Protein AF-A0A9P1C6S3-F1 (afdb_monomer_lite)

pLDDT: mean 80.84, std 16.48, range [30.53, 96.94]

Structure (mmCIF, N/CA/C/O backbone):
data_AF-A0A9P1C6S3-F1
#
_entry.id   AF-A0A9P1C6S3-F1
#
loop_
_atom_site.group_PDB
_atom_site.id
_atom_site.type_symbol
_atom_site.label_atom_id
_atom_site.label_alt_id
_atom_site.label_comp_id
_atom_site.label_asym_id
_atom_site.label_entity_id
_atom_site.label_seq_id
_atom_site.pdbx_PDB_ins_code
_atom_site.Cartn_x
_atom_site.Cartn_y
_atom_site.Cartn_z
_atom_site.occupancy
_atom_site.B_iso_or_equiv
_atom_site.auth_seq_id
_atom_site.auth_comp_id
_atom_site.auth_asym_id
_atom_site.auth_atom_id
_atom_site.pdbx_PDB_model_num
ATOM 1 N N . MET A 1 1 ? 55.312 -27.333 -91.343 1.00 42.34 1 MET A N 1
ATOM 2 C CA . MET A 1 1 ? 54.582 -26.064 -91.553 1.00 42.34 1 MET A CA 1
ATOM 3 C C . MET A 1 1 ? 53.437 -26.016 -90.555 1.00 42.34 1 MET A C 1
ATOM 5 O O . MET A 1 1 ? 52.399 -26.609 -90.806 1.00 42.34 1 MET A O 1
ATOM 9 N N . ALA A 1 2 ? 53.678 -25.416 -89.388 1.00 42.50 2 ALA A N 1
ATOM 10 C CA . ALA A 1 2 ? 52.671 -25.205 -88.353 1.00 42.50 2 ALA A CA 1
ATOM 11 C C . ALA A 1 2 ? 52.041 -23.821 -88.562 1.00 42.50 2 ALA A C 1
ATOM 13 O O . ALA A 1 2 ? 52.755 -22.848 -88.804 1.00 42.50 2 ALA A O 1
ATOM 14 N N . ARG A 1 3 ? 50.709 -23.769 -88.553 1.00 46.19 3 ARG A N 1
ATOM 15 C CA . ARG A 1 3 ? 49.904 -22.558 -88.715 1.00 46.19 3 ARG A CA 1
ATOM 16 C C . ARG A 1 3 ? 49.838 -21.876 -87.342 1.00 46.19 3 ARG A C 1
ATOM 18 O O . ARG A 1 3 ? 49.324 -22.468 -86.402 1.00 46.19 3 ARG A O 1
ATOM 25 N N . ASN A 1 4 ? 50.445 -20.696 -87.222 1.00 48.59 4 ASN A N 1
ATOM 26 C CA . ASN A 1 4 ? 50.347 -19.852 -86.032 1.00 48.59 4 ASN A CA 1
ATOM 27 C C . ASN A 1 4 ? 49.022 -19.090 -86.096 1.00 48.59 4 ASN A C 1
ATOM 29 O O . ASN A 1 4 ? 48.876 -18.186 -86.919 1.00 48.59 4 ASN A O 1
ATOM 33 N N . ASP A 1 5 ? 48.080 -19.459 -85.235 1.00 58.91 5 ASP A N 1
ATOM 34 C CA . ASP A 1 5 ? 46.812 -18.755 -85.070 1.00 58.91 5 ASP A CA 1
ATOM 35 C C . ASP A 1 5 ? 47.004 -17.628 -84.027 1.00 58.91 5 ASP A C 1
ATOM 37 O O . ASP A 1 5 ? 47.321 -17.918 -82.872 1.00 58.91 5 ASP A O 1
ATOM 41 N N . PRO A 1 6 ? 46.835 -16.341 -84.385 1.00 57.88 6 PRO A N 1
ATOM 42 C CA . PRO A 1 6 ? 47.187 -15.204 -83.524 1.00 57.88 6 PRO A CA 1
ATOM 43 C C . PRO A 1 6 ? 46.102 -14.813 -82.499 1.00 57.88 6 PRO A C 1
ATOM 45 O O . PRO A 1 6 ? 46.141 -13.712 -81.961 1.00 57.88 6 PRO A O 1
ATOM 48 N N . PHE A 1 7 ? 45.123 -15.680 -82.222 1.00 53.78 7 PHE A N 1
ATOM 49 C CA . PHE A 1 7 ? 43.957 -15.351 -81.382 1.00 53.78 7 PHE A CA 1
ATOM 50 C C . PHE A 1 7 ? 43.855 -16.156 -80.074 1.00 53.78 7 PHE A C 1
ATOM 52 O O . PHE A 1 7 ? 42.833 -16.093 -79.397 1.00 53.78 7 PHE A O 1
ATOM 59 N N . LEU A 1 8 ? 44.898 -16.904 -79.695 1.00 51.97 8 LEU A N 1
ATOM 60 C CA . LEU A 1 8 ? 44.911 -17.741 -78.482 1.00 51.97 8 LEU A CA 1
ATOM 61 C C . LEU A 1 8 ? 45.927 -17.298 -77.418 1.00 51.97 8 LEU A C 1
ATOM 63 O O . LEU A 1 8 ? 46.338 -18.094 -76.578 1.00 51.97 8 LEU A O 1
ATOM 67 N N . THR A 1 9 ? 46.302 -16.023 -77.401 1.00 56.22 9 THR A N 1
ATOM 68 C CA . THR A 1 9 ? 47.132 -15.446 -76.335 1.00 56.22 9 THR A CA 1
ATOM 69 C C . THR A 1 9 ? 46.436 -14.223 -75.764 1.00 56.22 9 THR A C 1
ATOM 71 O O . THR A 1 9 ? 46.719 -13.116 -76.195 1.00 56.22 9 THR A O 1
ATOM 74 N N . ASP A 1 10 ? 45.453 -14.454 -74.889 1.00 52.59 10 ASP A N 1
ATOM 75 C CA . ASP A 1 10 ? 45.033 -13.507 -73.834 1.00 52.59 10 ASP A CA 1
ATOM 76 C C . ASP A 1 10 ? 43.994 -14.134 -72.880 1.00 52.59 10 ASP A C 1
ATOM 78 O O . ASP A 1 10 ? 43.075 -13.491 -72.376 1.00 52.59 10 ASP A O 1
ATOM 82 N N . VAL A 1 11 ? 44.145 -15.429 -72.580 1.00 51.84 11 VAL A N 1
ATOM 83 C CA . VAL A 1 11 ? 43.534 -16.021 -71.376 1.00 51.84 11 VAL A CA 1
ATOM 84 C C . VAL A 1 11 ? 44.652 -16.320 -70.383 1.00 51.84 11 VAL A C 1
ATOM 86 O O . VAL A 1 11 ? 44.786 -17.419 -69.850 1.00 51.84 11 VAL A O 1
ATOM 89 N N . GLU A 1 12 ? 45.501 -15.319 -70.147 1.00 54.66 12 GLU A N 1
ATOM 90 C CA . GLU A 1 12 ? 46.323 -15.283 -68.946 1.00 54.66 12 GLU A CA 1
ATOM 91 C C . GLU A 1 12 ? 45.387 -15.117 -67.748 1.00 54.66 12 GLU A C 1
ATOM 93 O O . GLU A 1 12 ? 44.861 -14.048 -67.445 1.00 54.66 12 GLU A O 1
ATOM 98 N N . ALA A 1 13 ? 45.105 -16.261 -67.130 1.00 52.94 13 ALA A N 1
ATOM 99 C CA . ALA A 1 13 ? 45.036 -16.457 -65.692 1.00 52.94 13 ALA A CA 1
ATOM 100 C C . ALA A 1 13 ? 44.888 -15.167 -64.863 1.00 52.94 13 ALA A C 1
ATOM 102 O O . ALA A 1 13 ? 45.834 -14.689 -64.238 1.00 52.94 13 ALA A O 1
ATOM 103 N N . ARG A 1 14 ? 43.655 -14.663 -64.743 1.00 47.44 14 ARG A N 1
ATOM 104 C CA . ARG A 1 14 ? 43.282 -13.763 -63.646 1.00 47.44 14 ARG A CA 1
ATOM 105 C C . ARG A 1 14 ? 43.157 -14.591 -62.362 1.00 47.44 14 ARG A C 1
ATOM 107 O O . ARG A 1 14 ? 42.062 -14.845 -61.865 1.00 47.44 14 ARG A O 1
ATOM 114 N N . ALA A 1 15 ? 44.292 -15.063 -61.857 1.00 49.81 15 ALA A N 1
ATOM 115 C CA . ALA A 1 15 ? 44.419 -15.742 -60.576 1.00 49.81 15 ALA A CA 1
ATOM 116 C C . ALA A 1 15 ? 44.319 -14.717 -59.435 1.00 49.81 15 ALA A C 1
ATOM 118 O O . ALA A 1 15 ? 45.294 -14.469 -58.749 1.00 49.81 15 ALA A O 1
ATOM 119 N N . ASP A 1 16 ? 43.154 -14.078 -59.279 1.00 51.69 16 ASP A N 1
ATOM 120 C CA . ASP A 1 16 ? 42.856 -13.215 -58.124 1.00 51.69 16 ASP A CA 1
ATOM 121 C C . ASP A 1 16 ? 41.344 -12.995 -57.904 1.00 51.69 16 ASP A C 1
ATOM 123 O O . ASP A 1 16 ? 40.908 -12.015 -57.296 1.00 51.69 16 ASP A O 1
ATOM 127 N N . TYR A 1 17 ? 40.490 -13.929 -58.343 1.00 51.50 17 TYR A N 1
ATOM 128 C CA . TYR A 1 17 ? 39.126 -13.989 -57.812 1.00 51.50 17 TYR A CA 1
ATOM 129 C C . TYR A 1 17 ? 39.168 -14.662 -56.436 1.00 51.50 17 TYR A C 1
ATOM 131 O O . TYR A 1 17 ? 38.962 -15.868 -56.300 1.00 51.50 17 TYR A O 1
ATOM 139 N N . LYS A 1 18 ? 39.453 -13.876 -55.390 1.00 52.59 18 LYS A N 1
ATOM 140 C CA . LYS A 1 18 ? 39.133 -14.267 -54.011 1.00 52.59 18 LYS A CA 1
ATOM 141 C C . LYS A 1 18 ? 37.627 -14.516 -53.955 1.00 52.59 18 LYS A C 1
ATOM 143 O O . LYS A 1 18 ? 36.843 -13.574 -53.857 1.00 52.59 18 LYS A O 1
ATOM 148 N N . SER A 1 19 ? 37.214 -15.782 -54.000 1.00 48.00 19 SER A N 1
ATOM 149 C CA . SER A 1 19 ? 35.849 -16.181 -53.675 1.00 48.00 19 SER A CA 1
ATOM 150 C C . SER A 1 19 ? 35.634 -15.950 -52.176 1.00 48.00 19 SER A C 1
ATOM 152 O O . SER A 1 19 ? 35.726 -16.865 -51.357 1.00 48.00 19 SER A O 1
ATOM 154 N N . THR A 1 20 ? 35.382 -14.709 -51.767 1.00 55.84 20 THR A N 1
ATOM 155 C CA . THR A 1 20 ? 34.713 -14.462 -50.490 1.00 55.84 20 THR A CA 1
ATOM 156 C C . THR A 1 20 ? 33.344 -15.109 -50.605 1.00 55.84 20 THR A C 1
ATOM 158 O O . THR A 1 20 ? 32.457 -14.578 -51.266 1.00 55.84 20 THR A O 1
ATOM 161 N N . SER A 1 21 ? 33.205 -16.307 -50.034 1.00 56.31 21 SER A N 1
ATOM 162 C CA . SER A 1 21 ? 31.967 -17.077 -50.053 1.00 56.31 21 SER A CA 1
ATOM 163 C C . SER A 1 21 ? 30.813 -16.182 -49.566 1.00 56.31 21 SER A C 1
ATOM 165 O O . SER A 1 21 ? 30.853 -15.758 -48.406 1.00 56.31 21 SER A O 1
ATOM 167 N N . PRO A 1 22 ? 29.783 -15.896 -50.384 1.00 55.38 22 PRO A N 1
ATOM 168 C CA . PRO A 1 22 ? 28.667 -15.023 -49.997 1.00 55.38 22 PRO A CA 1
ATOM 169 C C . PRO A 1 22 ? 27.910 -15.543 -48.762 1.00 55.38 22 PRO A C 1
ATOM 171 O O . PRO A 1 22 ? 27.264 -14.774 -48.053 1.00 55.38 22 PRO A O 1
ATOM 174 N N . PHE A 1 23 ? 28.062 -16.832 -48.454 1.00 55.00 23 PHE A N 1
ATOM 175 C CA . PHE A 1 23 ? 27.460 -17.506 -47.309 1.00 55.00 23 PHE A CA 1
ATOM 176 C C . PHE A 1 23 ? 27.941 -16.983 -45.939 1.00 55.00 23 PHE A C 1
ATOM 178 O O . PHE A 1 23 ? 27.149 -16.900 -45.005 1.00 55.00 23 PHE A O 1
ATOM 185 N N . SER A 1 24 ? 29.205 -16.556 -45.800 1.00 58.94 24 SER A N 1
ATOM 186 C CA . SER A 1 24 ? 29.735 -16.065 -44.510 1.00 58.94 24 SER A CA 1
ATOM 187 C C . SER A 1 24 ? 29.265 -14.648 -44.152 1.00 58.94 24 SER A C 1
ATOM 189 O O . SER A 1 24 ? 29.283 -14.253 -42.984 1.00 58.94 24 SER A O 1
ATOM 191 N N . GLY A 1 25 ? 28.832 -13.872 -45.151 1.00 59.00 25 GLY A N 1
ATOM 192 C CA . GLY A 1 25 ? 28.241 -12.547 -44.960 1.00 59.00 25 GLY A CA 1
ATOM 193 C C . GLY A 1 25 ? 26.775 -12.602 -44.522 1.00 59.00 25 GLY A C 1
ATOM 194 O O . GLY A 1 25 ? 26.337 -11.724 -43.776 1.00 59.00 25 GLY A O 1
ATOM 195 N N . TRP A 1 26 ? 26.042 -13.636 -44.947 1.00 61.44 26 TRP A N 1
ATOM 196 C CA . TRP A 1 26 ? 24.642 -13.865 -44.573 1.00 61.44 26 TRP A CA 1
ATOM 197 C C . TRP A 1 26 ? 24.501 -14.203 -43.087 1.00 61.44 26 TRP A C 1
ATOM 199 O O . TRP A 1 26 ? 23.844 -13.465 -42.356 1.00 61.44 26 TRP A O 1
ATOM 209 N N . THR A 1 27 ? 25.233 -15.210 -42.606 1.00 65.88 27 THR A N 1
ATOM 210 C CA . THR A 1 27 ? 25.208 -15.609 -41.187 1.00 65.88 27 THR A CA 1
ATOM 211 C C . THR A 1 27 ? 25.649 -14.474 -40.257 1.00 65.88 27 THR A C 1
ATOM 213 O O . THR A 1 27 ? 25.031 -14.221 -39.224 1.00 65.88 27 THR A O 1
ATOM 216 N N . ARG A 1 28 ? 26.671 -13.693 -40.644 1.00 65.81 28 ARG A N 1
ATOM 217 C CA . ARG A 1 28 ? 27.136 -12.532 -39.862 1.00 65.81 28 ARG A CA 1
ATOM 218 C C . ARG A 1 28 ? 26.062 -11.445 -39.709 1.00 65.81 28 ARG A C 1
ATOM 220 O O . ARG A 1 28 ? 25.983 -10.836 -38.645 1.00 65.81 28 ARG A O 1
ATOM 227 N N . ARG A 1 29 ? 25.251 -11.183 -40.741 1.00 68.69 29 ARG A N 1
ATOM 228 C CA . ARG A 1 29 ? 24.154 -10.197 -40.671 1.00 68.69 29 ARG A CA 1
ATOM 229 C C . ARG A 1 29 ? 22.995 -10.696 -39.809 1.00 68.69 29 ARG A C 1
ATOM 231 O O . ARG A 1 29 ? 22.485 -9.926 -39.003 1.00 68.69 29 ARG A O 1
ATOM 238 N N . GLU A 1 30 ? 22.638 -11.972 -39.910 1.00 75.12 30 GLU A N 1
ATOM 239 C CA . GLU A 1 30 ? 21.572 -12.582 -39.102 1.00 75.12 30 GLU A CA 1
ATOM 240 C C . GLU A 1 30 ? 21.881 -12.534 -37.598 1.00 75.12 30 GLU A C 1
ATOM 242 O O . GLU A 1 30 ? 21.024 -12.158 -36.794 1.00 75.12 30 GLU A O 1
ATOM 247 N N . HIS A 1 31 ? 23.128 -12.815 -37.204 1.00 76.31 31 HIS A N 1
ATOM 248 C CA . HIS A 1 31 ? 23.550 -12.707 -35.804 1.00 76.31 31 HIS A CA 1
ATOM 249 C C . HIS A 1 31 ? 23.507 -11.265 -35.271 1.00 76.31 31 HIS A C 1
ATOM 251 O O . HIS A 1 31 ? 23.169 -11.055 -34.104 1.00 76.31 31 HIS A O 1
ATOM 257 N N . LEU A 1 32 ? 23.820 -10.266 -36.106 1.00 77.88 32 LEU A N 1
ATOM 258 C CA . LEU A 1 32 ? 23.750 -8.852 -35.719 1.00 77.88 32 LEU A CA 1
ATOM 259 C C . LEU A 1 32 ? 22.303 -8.404 -35.487 1.00 77.88 32 LEU A C 1
ATOM 261 O O . LEU A 1 32 ? 22.018 -7.816 -34.447 1.00 77.88 32 LEU A O 1
ATOM 265 N N . VAL A 1 33 ? 21.389 -8.759 -36.395 1.00 83.31 33 VAL A N 1
ATOM 266 C CA . VAL A 1 33 ? 19.957 -8.437 -36.272 1.00 83.31 33 VAL A CA 1
ATOM 267 C C . VAL A 1 33 ? 19.335 -9.144 -35.067 1.00 83.31 33 VAL A C 1
ATOM 269 O O . VAL A 1 33 ? 18.619 -8.521 -34.288 1.00 83.31 33 VAL A O 1
ATOM 272 N N . THR A 1 34 ? 19.658 -10.422 -34.847 1.00 87.19 34 THR A N 1
ATOM 273 C CA . THR A 1 34 ? 19.153 -11.180 -33.688 1.00 87.19 34 THR A CA 1
ATOM 274 C C . THR A 1 34 ? 19.593 -10.543 -32.369 1.00 87.19 34 THR A C 1
ATOM 276 O O . THR A 1 34 ? 18.794 -10.406 -31.443 1.00 87.19 34 THR A O 1
ATOM 279 N N . ARG A 1 35 ? 20.853 -10.095 -32.287 1.00 87.62 35 ARG A N 1
ATOM 280 C CA . ARG A 1 35 ? 21.380 -9.394 -31.110 1.00 87.62 35 ARG A CA 1
ATOM 281 C C . ARG A 1 35 ? 20.670 -8.061 -30.875 1.00 87.62 35 ARG A C 1
ATOM 283 O O . ARG A 1 35 ? 20.361 -7.738 -29.733 1.00 87.62 35 ARG A O 1
ATOM 290 N N . GLU A 1 36 ? 20.415 -7.293 -31.929 1.00 89.50 36 GLU A N 1
ATOM 291 C CA . GLU A 1 36 ? 19.686 -6.026 -31.839 1.00 89.50 36 GLU A CA 1
ATOM 292 C C . GLU A 1 36 ? 18.253 -6.239 -31.332 1.00 89.50 36 GLU A C 1
ATOM 294 O O . GLU A 1 36 ? 17.841 -5.615 -30.356 1.00 89.50 36 GLU A O 1
ATOM 299 N N . VAL A 1 37 ? 17.517 -7.187 -31.911 1.00 90.31 37 VAL A N 1
ATOM 300 C CA . VAL A 1 37 ? 16.155 -7.513 -31.462 1.00 90.31 37 VAL A CA 1
ATOM 301 C C . VAL A 1 37 ? 16.145 -7.972 -30.003 1.00 90.31 37 VAL A C 1
ATOM 303 O O . VAL A 1 37 ? 15.319 -7.506 -29.221 1.00 90.31 37 VAL A O 1
ATOM 306 N N . ALA A 1 38 ? 17.094 -8.823 -29.600 1.00 93.25 38 ALA A N 1
ATOM 307 C CA . ALA A 1 38 ? 17.206 -9.258 -28.212 1.00 93.25 38 ALA A CA 1
ATOM 308 C C . ALA A 1 38 ? 17.430 -8.072 -27.255 1.00 93.25 38 ALA A C 1
ATOM 310 O O . ALA A 1 38 ? 16.753 -7.971 -26.233 1.00 93.25 38 ALA A O 1
ATOM 311 N N . LEU A 1 39 ? 18.325 -7.139 -27.596 1.00 93.31 39 LEU A N 1
ATOM 312 C CA . LEU A 1 39 ? 18.571 -5.947 -26.777 1.00 93.31 39 LEU A CA 1
ATOM 313 C C . LEU A 1 39 ? 17.339 -5.037 -26.687 1.00 93.31 39 LEU A C 1
ATOM 315 O O . LEU A 1 39 ? 17.038 -4.543 -25.603 1.00 93.31 39 LEU A O 1
ATOM 319 N N . LEU A 1 40 ? 16.605 -4.855 -27.788 1.00 92.62 40 LEU A N 1
ATOM 320 C CA . LEU A 1 40 ? 15.376 -4.051 -27.827 1.00 92.62 40 LEU A CA 1
ATOM 321 C C . LEU A 1 40 ? 14.255 -4.600 -26.944 1.00 92.62 40 LEU A C 1
ATOM 323 O O . LEU A 1 40 ? 13.405 -3.833 -26.508 1.00 92.62 40 LEU A O 1
ATOM 327 N N . VAL A 1 41 ? 14.238 -5.907 -26.686 1.00 94.69 41 VAL A N 1
ATOM 328 C CA . VAL A 1 41 ? 13.198 -6.544 -25.870 1.00 94.69 41 VAL A CA 1
ATOM 329 C C . VAL A 1 41 ? 13.648 -6.675 -24.421 1.00 94.69 41 VAL A C 1
ATOM 331 O O . VAL A 1 41 ? 12.962 -6.217 -23.507 1.00 94.69 41 VAL A O 1
ATOM 334 N N . PHE A 1 42 ? 14.811 -7.283 -24.191 1.00 96.19 42 PHE A N 1
ATOM 335 C CA . PHE A 1 42 ? 15.226 -7.647 -22.841 1.00 96.19 42 PHE A CA 1
ATOM 336 C C . PHE A 1 42 ? 15.699 -6.449 -22.025 1.00 96.19 42 PHE A C 1
ATOM 338 O O . PHE A 1 42 ? 15.424 -6.408 -20.830 1.00 96.19 42 PHE A O 1
ATOM 345 N N . VAL A 1 43 ? 16.363 -5.456 -22.630 1.00 94.88 43 VAL A N 1
ATOM 346 C CA . VAL A 1 43 ? 16.862 -4.300 -21.865 1.00 94.88 43 VAL A CA 1
ATOM 347 C C . VAL A 1 43 ? 15.704 -3.479 -21.281 1.00 94.88 43 VAL A C 1
ATOM 349 O O . VAL A 1 43 ? 15.673 -3.317 -20.059 1.00 94.88 43 VAL A O 1
ATOM 352 N N . PRO A 1 44 ? 14.705 -3.021 -22.066 1.00 95.50 44 PRO A N 1
ATOM 353 C CA . PRO A 1 44 ? 13.568 -2.293 -21.505 1.00 95.50 44 PRO A CA 1
ATOM 354 C C . PRO A 1 44 ? 12.742 -3.134 -20.531 1.00 95.50 44 PRO A C 1
ATOM 356 O O . PRO A 1 44 ? 12.249 -2.591 -19.543 1.00 95.50 44 PRO A O 1
ATOM 359 N N . TRP A 1 45 ? 12.592 -4.441 -20.778 1.00 96.62 45 TRP A N 1
ATOM 360 C CA . TRP A 1 45 ? 11.852 -5.332 -19.883 1.00 96.62 45 TRP A CA 1
ATOM 361 C C . TRP A 1 45 ? 12.541 -5.480 -18.522 1.00 96.62 45 TRP A C 1
ATOM 363 O O . TRP A 1 45 ? 11.896 -5.294 -17.493 1.00 96.62 45 TRP A O 1
ATOM 373 N N . ILE A 1 46 ? 13.857 -5.727 -18.498 1.00 96.31 46 ILE A N 1
ATOM 374 C CA . ILE A 1 46 ? 14.631 -5.806 -17.251 1.00 96.31 46 ILE A CA 1
ATOM 375 C C . ILE A 1 46 ? 14.553 -4.474 -16.500 1.00 96.31 46 ILE A C 1
ATOM 377 O O . ILE A 1 46 ? 14.270 -4.467 -15.305 1.00 96.31 46 ILE A O 1
ATOM 381 N N . CYS A 1 47 ? 14.745 -3.340 -17.185 1.00 94.75 47 CYS A N 1
ATOM 382 C CA . CYS A 1 47 ? 14.627 -2.019 -16.563 1.00 94.75 47 CYS A CA 1
ATOM 383 C C . CYS A 1 47 ? 13.238 -1.788 -15.952 1.00 94.75 47 CYS A C 1
ATOM 385 O O . CYS A 1 47 ? 13.143 -1.304 -14.824 1.00 94.75 47 CYS A O 1
ATOM 387 N N . TYR A 1 48 ? 12.175 -2.159 -16.671 1.00 96.56 48 TYR A N 1
ATOM 388 C CA . TYR A 1 48 ? 10.801 -2.060 -16.183 1.00 96.56 48 TYR A CA 1
ATOM 389 C C . TYR A 1 48 ? 10.587 -2.909 -14.928 1.00 96.56 48 TYR A C 1
ATOM 391 O O . TYR A 1 48 ? 10.135 -2.381 -13.917 1.00 96.56 48 TYR A O 1
ATOM 399 N N . VAL A 1 49 ? 10.949 -4.197 -14.966 1.00 96.94 49 VAL A N 1
ATOM 400 C CA . VAL A 1 49 ? 10.755 -5.123 -13.840 1.00 96.94 49 VAL A CA 1
ATOM 401 C C . VAL A 1 49 ? 11.556 -4.680 -12.620 1.00 96.94 49 VAL A C 1
ATOM 403 O O . VAL A 1 49 ? 11.023 -4.673 -11.514 1.00 96.94 49 VAL A O 1
ATOM 406 N N . LEU A 1 50 ? 12.810 -4.260 -12.801 1.00 94.75 50 LEU A N 1
ATOM 407 C CA . LEU A 1 50 ? 13.637 -3.781 -11.693 1.00 94.75 50 LEU A CA 1
ATOM 408 C C . LEU A 1 50 ? 13.028 -2.542 -11.031 1.00 94.75 50 LEU A C 1
ATOM 410 O O . LEU A 1 50 ? 12.890 -2.514 -9.810 1.00 94.75 50 LEU A O 1
ATOM 414 N N . LEU A 1 51 ? 12.623 -1.539 -11.815 1.00 94.88 51 LEU A N 1
ATOM 415 C CA . LEU A 1 51 ? 12.000 -0.333 -11.266 1.00 94.88 51 LEU A CA 1
ATOM 416 C C . LEU A 1 51 ? 10.633 -0.622 -10.643 1.00 94.88 51 LEU A C 1
ATOM 418 O O . LEU A 1 51 ? 10.321 -0.066 -9.594 1.00 94.88 51 LEU A O 1
ATOM 422 N N . LEU A 1 52 ? 9.850 -1.523 -11.236 1.00 95.94 52 LEU A N 1
ATOM 423 C CA . LEU A 1 52 ? 8.591 -1.979 -10.660 1.00 95.94 52 LEU A CA 1
ATOM 424 C C . LEU A 1 52 ? 8.823 -2.593 -9.281 1.00 95.94 52 LEU A C 1
ATOM 426 O O . LEU A 1 52 ? 8.172 -2.179 -8.332 1.00 95.94 52 LEU A O 1
ATOM 430 N N . LEU A 1 53 ? 9.765 -3.530 -9.138 1.00 94.88 53 LEU A N 1
ATOM 431 C CA . LEU A 1 53 ? 10.033 -4.198 -7.860 1.00 94.88 53 LEU A CA 1
ATOM 432 C C . LEU A 1 53 ? 10.569 -3.233 -6.796 1.00 94.88 53 LEU A C 1
ATOM 434 O O . LEU A 1 53 ? 10.163 -3.319 -5.637 1.00 94.88 53 LEU A O 1
ATOM 438 N N . VAL A 1 54 ? 11.436 -2.293 -7.188 1.00 94.00 54 VAL A N 1
ATOM 439 C CA . VAL A 1 54 ? 11.981 -1.262 -6.288 1.00 94.00 54 VAL A CA 1
ATOM 440 C C . VAL A 1 54 ? 10.886 -0.346 -5.740 1.00 94.00 54 VAL A C 1
ATOM 442 O O . VAL A 1 54 ? 11.000 0.096 -4.603 1.00 94.00 54 VAL A O 1
ATOM 445 N N . PHE A 1 55 ? 9.834 -0.065 -6.511 1.00 94.12 55 PHE A N 1
ATOM 446 C CA . PHE A 1 55 ? 8.724 0.780 -6.058 1.00 94.12 55 PHE A CA 1
ATOM 447 C C . PHE A 1 55 ? 7.562 -0.005 -5.450 1.00 94.12 55 PHE A C 1
ATOM 449 O O . PHE A 1 55 ? 6.825 0.561 -4.653 1.00 94.12 55 PHE A O 1
ATOM 456 N N . ALA A 1 56 ? 7.391 -1.275 -5.822 1.00 94.50 56 ALA A N 1
ATOM 457 C CA . ALA A 1 56 ? 6.298 -2.116 -5.349 1.00 94.50 56 ALA A CA 1
ATOM 458 C C . ALA A 1 56 ? 6.562 -2.703 -3.965 1.00 94.50 56 ALA A C 1
ATOM 460 O O . ALA A 1 56 ? 5.644 -2.756 -3.158 1.00 94.50 56 ALA A O 1
ATOM 461 N N . LEU A 1 57 ? 7.780 -3.190 -3.698 1.00 92.06 57 LEU A N 1
ATOM 462 C CA . LEU A 1 57 ? 8.046 -4.019 -2.520 1.00 92.06 57 LEU A CA 1
ATOM 463 C C . LEU A 1 57 ? 8.437 -3.225 -1.270 1.00 92.06 57 LEU A C 1
ATOM 465 O O . LEU A 1 57 ? 7.764 -3.395 -0.256 1.00 92.06 57 LEU A O 1
ATOM 469 N N . PRO A 1 58 ? 9.511 -2.414 -1.265 1.00 90.88 58 PRO A N 1
ATOM 470 C CA . PRO A 1 58 ? 9.903 -1.675 -0.073 1.00 90.88 58 PRO A CA 1
ATOM 471 C C . PRO A 1 58 ? 9.014 -0.439 0.139 1.00 90.88 58 PRO A C 1
ATOM 473 O O . PRO A 1 58 ? 8.446 0.083 -0.822 1.00 90.88 58 PRO A O 1
ATOM 476 N N . PRO A 1 59 ? 8.931 0.084 1.377 1.00 84.38 59 PRO A N 1
ATOM 477 C CA . PRO A 1 59 ? 8.306 1.376 1.618 1.00 84.38 59 PRO A CA 1
ATOM 478 C C . PRO A 1 59 ? 8.987 2.464 0.770 1.00 84.38 59 PRO A C 1
ATOM 480 O O . PRO A 1 59 ? 10.222 2.486 0.692 1.00 84.38 59 PRO A O 1
ATOM 483 N N . PRO A 1 60 ? 8.216 3.363 0.124 1.00 78.44 60 PRO A N 1
ATOM 484 C CA . PRO A 1 60 ? 8.763 4.387 -0.750 1.00 78.44 60 PRO A CA 1
ATOM 485 C C . PRO A 1 60 ? 9.689 5.299 0.054 1.00 78.44 60 PRO A C 1
ATOM 487 O O . PRO A 1 60 ? 9.261 6.067 0.912 1.00 78.44 60 PRO A O 1
ATOM 490 N N . GLY A 1 61 ? 10.984 5.180 -0.221 1.00 84.81 61 GLY A N 1
ATOM 491 C CA . GLY A 1 61 ? 12.034 5.972 0.404 1.00 84.81 61 GLY A CA 1
ATOM 492 C C . GLY A 1 61 ? 12.651 6.961 -0.576 1.00 84.81 61 GLY A C 1
ATOM 493 O O . GLY A 1 61 ? 12.623 6.766 -1.792 1.00 84.81 61 GLY A O 1
ATOM 494 N N . VAL A 1 62 ? 13.299 7.996 -0.035 1.00 86.81 62 VAL A N 1
ATOM 495 C CA . VAL A 1 62 ? 14.024 9.009 -0.825 1.00 86.81 62 VAL A CA 1
ATOM 496 C C . VAL A 1 62 ? 15.027 8.355 -1.784 1.00 86.81 62 VAL A C 1
ATOM 498 O O . VAL A 1 62 ? 15.160 8.789 -2.925 1.00 86.81 62 VAL A O 1
ATOM 501 N N . PHE A 1 63 ? 15.673 7.262 -1.366 1.00 88.44 63 PHE A N 1
ATOM 502 C CA . PHE A 1 63 ? 16.634 6.528 -2.192 1.00 88.44 63 PHE A CA 1
ATOM 503 C C . PHE A 1 63 ? 16.016 5.914 -3.456 1.00 88.44 63 PHE A C 1
ATOM 505 O O . PHE A 1 63 ? 16.639 5.983 -4.514 1.00 88.44 63 PHE A O 1
ATOM 512 N N . ALA A 1 64 ? 14.797 5.369 -3.382 1.00 88.88 64 ALA A N 1
ATOM 513 C CA . ALA A 1 64 ? 14.112 4.799 -4.545 1.00 88.88 64 ALA A CA 1
ATOM 514 C C . ALA A 1 64 ? 13.755 5.892 -5.566 1.00 88.88 64 ALA A C 1
ATOM 516 O O . ALA A 1 64 ? 14.009 5.739 -6.762 1.00 88.88 64 ALA A O 1
ATOM 517 N N . SER A 1 65 ? 13.256 7.036 -5.085 1.00 89.31 65 SER A N 1
ATOM 518 C CA . SER A 1 65 ? 12.944 8.200 -5.921 1.00 89.31 65 SER A CA 1
ATOM 519 C C . SER A 1 65 ? 14.191 8.793 -6.578 1.00 89.31 65 SER A C 1
ATOM 521 O O . SER A 1 65 ? 14.185 9.061 -7.777 1.00 89.31 65 SER A O 1
ATOM 523 N N . VAL A 1 66 ? 15.289 8.950 -5.830 1.00 92.06 66 VAL A N 1
ATOM 524 C CA . VAL A 1 66 ? 16.569 9.434 -6.375 1.00 92.06 66 VAL A CA 1
ATOM 525 C C . VAL A 1 66 ? 17.119 8.463 -7.421 1.00 92.06 66 VAL A C 1
ATOM 527 O O . VAL A 1 66 ? 17.545 8.900 -8.488 1.00 92.06 66 VAL A O 1
ATOM 530 N N . PHE A 1 67 ? 17.063 7.154 -7.165 1.00 90.31 67 PHE A N 1
ATOM 531 C CA . PHE A 1 67 ? 17.484 6.139 -8.131 1.00 90.31 67 PHE A CA 1
ATOM 532 C C . PHE A 1 67 ? 16.675 6.213 -9.434 1.00 90.31 67 PHE A C 1
ATOM 534 O O . PHE A 1 67 ? 17.262 6.255 -10.515 1.00 90.31 67 PHE A O 1
ATOM 541 N N . ALA A 1 68 ? 15.345 6.327 -9.349 1.00 90.50 68 ALA A N 1
ATOM 542 C CA . ALA A 1 68 ? 14.493 6.497 -10.526 1.00 90.50 68 ALA A CA 1
ATOM 543 C C . ALA A 1 68 ? 14.818 7.779 -11.306 1.00 90.50 68 ALA A C 1
ATOM 545 O O . ALA A 1 68 ? 14.891 7.742 -12.534 1.00 90.50 68 ALA A O 1
ATOM 546 N N . LEU A 1 69 ? 15.070 8.894 -10.612 1.00 91.88 69 LEU A N 1
ATOM 547 C CA . LEU A 1 69 ? 15.470 10.154 -11.245 1.00 91.88 69 LEU A CA 1
ATOM 548 C C . LEU A 1 69 ? 16.817 10.035 -11.965 1.00 91.88 69 LEU A C 1
ATOM 550 O O . LEU A 1 69 ? 16.955 10.555 -13.070 1.00 91.88 69 LEU A O 1
ATOM 554 N N . ILE A 1 70 ? 17.789 9.324 -11.386 1.00 93.50 70 ILE A N 1
ATOM 555 C CA . ILE A 1 70 ? 19.085 9.058 -12.027 1.00 93.50 70 ILE A CA 1
ATOM 556 C C . ILE A 1 70 ? 18.892 8.209 -13.287 1.00 93.50 70 ILE A C 1
ATOM 558 O O . ILE A 1 70 ? 19.433 8.552 -14.339 1.00 93.50 70 ILE A O 1
ATOM 562 N N . CYS 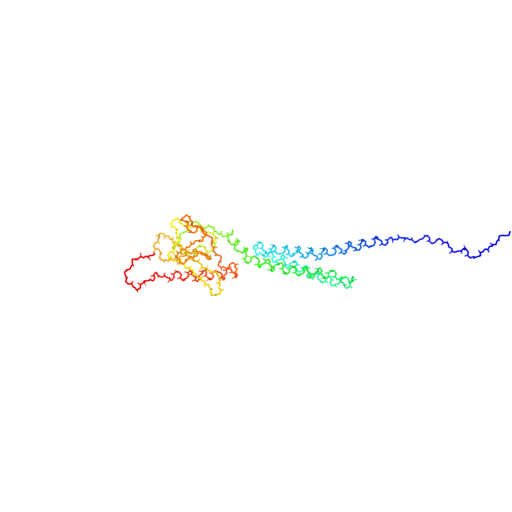A 1 71 ? 18.096 7.136 -13.214 1.00 92.00 71 CYS A N 1
ATOM 563 C CA . CYS A 1 71 ? 17.771 6.318 -14.383 1.00 92.00 71 CYS A CA 1
ATOM 564 C C . CYS A 1 71 ? 17.096 7.156 -15.475 1.00 92.00 71 CYS A C 1
ATOM 566 O O . CYS A 1 71 ? 17.497 7.097 -16.636 1.00 92.00 71 CYS A O 1
ATOM 568 N N . TRP A 1 72 ? 16.128 7.993 -15.103 1.00 93.81 72 TRP A N 1
ATOM 569 C CA . TRP A 1 72 ? 15.406 8.849 -16.038 1.00 93.81 72 TRP A CA 1
ATOM 570 C C . TRP A 1 72 ? 16.324 9.897 -16.685 1.00 93.81 72 TRP A C 1
ATOM 572 O O . TRP A 1 72 ? 16.382 9.993 -17.912 1.00 93.81 72 TRP A O 1
ATOM 582 N N . ALA A 1 73 ? 17.138 10.603 -15.897 1.00 93.50 73 ALA A N 1
ATOM 583 C CA . ALA A 1 73 ? 18.135 11.544 -16.406 1.00 93.50 73 ALA A CA 1
ATOM 584 C C . ALA A 1 73 ? 19.141 10.860 -17.350 1.00 93.50 73 ALA A C 1
ATOM 586 O O . ALA A 1 73 ? 19.434 11.381 -18.427 1.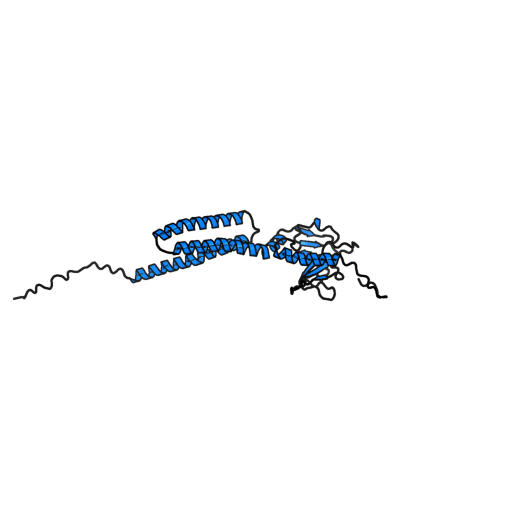00 93.50 73 ALA A O 1
ATOM 587 N N . GLY A 1 74 ? 19.609 9.658 -16.999 1.00 92.38 74 GLY A N 1
ATOM 588 C CA . GLY A 1 74 ? 20.475 8.845 -17.851 1.00 92.38 74 GLY A CA 1
ATOM 589 C C . GLY A 1 74 ? 19.832 8.511 -19.201 1.00 92.38 74 GLY A C 1
ATOM 590 O O . GLY A 1 74 ? 20.481 8.642 -20.240 1.00 92.38 74 GLY A O 1
ATOM 591 N N . THR A 1 75 ? 18.542 8.158 -19.217 1.00 91.69 75 THR A N 1
ATOM 592 C CA . THR A 1 75 ? 17.817 7.889 -20.472 1.00 91.69 75 THR A CA 1
ATOM 593 C C . THR A 1 75 ? 17.641 9.133 -21.342 1.00 91.69 75 THR A C 1
ATOM 595 O O . THR A 1 75 ? 17.754 9.029 -22.562 1.00 91.69 75 THR A O 1
ATOM 598 N N . LEU A 1 76 ? 17.450 10.317 -20.751 1.00 91.50 76 LEU A N 1
ATOM 599 C CA . LEU A 1 76 ? 17.369 11.578 -21.497 1.00 91.50 76 LEU A CA 1
ATOM 600 C C . LEU A 1 76 ? 18.715 11.976 -22.114 1.00 91.50 76 LEU A C 1
ATOM 602 O O . LEU A 1 76 ? 18.766 12.403 -23.269 1.00 91.50 76 LEU A O 1
ATOM 606 N N . LEU A 1 77 ? 19.817 11.781 -21.385 1.00 91.88 77 LEU A N 1
ATOM 607 C CA . LEU A 1 77 ? 21.164 11.988 -21.926 1.00 91.88 77 LEU A CA 1
ATOM 608 C C . LEU A 1 77 ? 21.453 11.013 -23.079 1.00 91.88 77 LEU A C 1
ATOM 610 O O . LEU A 1 77 ? 21.967 11.418 -24.124 1.00 91.88 77 LEU A O 1
ATOM 614 N N . ALA A 1 78 ? 21.059 9.744 -22.928 1.00 88.75 78 ALA A N 1
ATOM 615 C CA . ALA A 1 78 ? 21.146 8.750 -23.994 1.00 88.75 78 ALA A CA 1
ATOM 616 C C . ALA A 1 78 ? 20.255 9.106 -25.198 1.00 88.75 78 ALA A C 1
ATOM 618 O O . ALA A 1 78 ? 20.633 8.847 -26.338 1.00 88.75 78 ALA A O 1
ATOM 619 N N . ALA A 1 79 ? 19.103 9.747 -24.979 1.00 88.44 79 ALA A N 1
ATOM 620 C CA . ALA A 1 79 ? 18.246 10.228 -26.058 1.00 88.44 79 ALA A CA 1
ATOM 621 C C . ALA A 1 79 ? 18.953 11.296 -26.903 1.00 88.44 79 ALA A C 1
ATOM 623 O O . ALA A 1 79 ? 18.953 11.196 -28.132 1.00 88.44 79 ALA A O 1
ATOM 624 N N . GLY A 1 80 ? 19.625 12.256 -26.259 1.00 85.50 80 GLY A N 1
ATOM 625 C CA . GLY A 1 80 ? 20.414 13.284 -26.941 1.00 85.50 80 GLY A CA 1
ATOM 626 C C . GLY A 1 80 ? 21.522 12.690 -27.815 1.00 85.50 80 GLY A C 1
ATOM 627 O O . GLY A 1 80 ? 21.600 12.986 -29.007 1.00 85.50 80 GLY A O 1
ATOM 628 N N . THR A 1 81 ? 22.319 11.768 -27.265 1.00 85.62 81 THR A N 1
ATOM 629 C CA . THR A 1 81 ? 23.406 11.123 -28.024 1.00 85.62 81 THR A CA 1
ATOM 630 C C . THR A 1 81 ? 22.884 10.184 -29.113 1.00 85.62 81 THR A C 1
ATOM 632 O O . THR A 1 81 ? 23.450 10.141 -30.205 1.00 85.62 81 THR A O 1
ATOM 635 N N . SER A 1 82 ? 21.772 9.477 -28.880 1.00 85.19 82 SER A N 1
ATOM 636 C CA . SER A 1 82 ? 21.137 8.610 -29.886 1.00 85.19 82 SER A CA 1
ATOM 637 C C . SER A 1 82 ? 20.635 9.394 -31.102 1.00 85.19 82 SER A C 1
ATOM 639 O O . SER A 1 82 ? 20.707 8.907 -32.232 1.00 85.19 82 SER A O 1
ATOM 641 N N . HIS A 1 83 ? 20.173 10.631 -30.896 1.00 81.31 83 HIS A N 1
ATOM 642 C CA . HIS A 1 83 ? 19.731 11.506 -31.972 1.00 81.31 83 HIS A CA 1
ATOM 643 C C . HIS A 1 83 ? 20.900 11.910 -32.882 1.00 81.31 83 HIS A C 1
ATOM 645 O O . HIS A 1 83 ? 20.775 11.861 -34.110 1.00 81.31 83 HIS A O 1
ATOM 651 N N . ASP A 1 84 ? 22.055 12.223 -32.292 1.00 82.00 84 ASP A N 1
ATOM 652 C CA . ASP A 1 84 ? 23.280 12.546 -33.029 1.00 82.00 84 ASP A CA 1
ATOM 653 C C . ASP A 1 84 ? 23.885 11.320 -33.721 1.00 82.00 84 ASP A C 1
ATOM 655 O O . ASP A 1 84 ? 24.319 11.405 -34.872 1.00 82.00 84 ASP A O 1
ATOM 659 N N . LEU A 1 85 ? 23.863 10.157 -33.064 1.00 79.12 85 LEU A N 1
ATOM 660 C CA . LEU A 1 85 ? 24.317 8.892 -33.644 1.00 79.12 85 LEU A CA 1
ATOM 661 C C . LEU A 1 85 ? 23.427 8.440 -34.803 1.00 79.12 85 LEU A C 1
ATOM 663 O O . LEU A 1 85 ? 23.945 7.966 -35.814 1.00 79.12 85 LEU A O 1
ATOM 667 N N . GLN A 1 86 ? 22.107 8.634 -34.722 1.00 80.94 86 GLN A N 1
ATOM 668 C CA . GLN A 1 86 ? 21.223 8.300 -35.838 1.00 80.94 86 GLN A CA 1
ATOM 669 C C . GLN A 1 86 ? 21.496 9.173 -37.066 1.00 80.94 86 GLN A C 1
ATOM 671 O O . GLN A 1 86 ? 21.472 8.652 -38.180 1.00 80.94 86 GLN A O 1
ATOM 676 N N . LYS A 1 87 ? 21.795 10.469 -36.891 1.00 79.69 87 LYS A N 1
ATOM 677 C CA . LYS A 1 87 ? 22.204 11.330 -38.015 1.00 79.69 87 LYS A CA 1
ATOM 678 C C . LYS A 1 87 ? 23.466 10.808 -38.712 1.00 79.69 87 LYS A C 1
ATOM 680 O O . LYS A 1 87 ? 23.613 11.012 -39.910 1.00 79.69 87 LYS A O 1
ATOM 685 N N . ARG A 1 88 ? 24.359 10.136 -37.974 1.00 78.50 88 ARG A N 1
ATOM 686 C CA . ARG A 1 88 ? 25.623 9.590 -38.495 1.00 78.50 88 ARG A CA 1
ATOM 687 C C . ARG A 1 88 ? 25.481 8.202 -39.127 1.00 78.50 88 ARG A C 1
ATOM 689 O O . ARG A 1 88 ? 26.118 7.947 -40.140 1.00 78.50 88 ARG A O 1
ATOM 696 N N . HIS A 1 89 ? 24.687 7.306 -38.536 1.00 74.00 89 HIS A N 1
ATOM 697 C CA . HIS A 1 89 ? 24.635 5.888 -38.929 1.00 74.00 89 HIS A CA 1
ATOM 698 C C . HIS A 1 89 ? 23.363 5.460 -39.678 1.00 74.00 89 HIS A C 1
ATOM 700 O O . HIS A 1 89 ? 23.330 4.354 -40.208 1.00 74.00 89 HIS A O 1
ATOM 706 N N . GLY A 1 90 ? 22.301 6.272 -39.715 1.00 75.50 90 GLY A N 1
ATOM 707 C CA . GLY A 1 90 ? 21.067 5.974 -40.461 1.00 75.50 90 GLY A CA 1
ATOM 708 C C . GLY A 1 90 ? 20.188 4.836 -39.907 1.00 75.50 90 GLY A C 1
ATOM 709 O O . GLY A 1 90 ? 19.050 4.697 -40.346 1.00 75.50 90 GLY A O 1
ATOM 710 N N . SER A 1 91 ? 20.657 4.051 -38.929 1.00 81.00 91 SER A N 1
ATOM 711 C CA . SER A 1 91 ? 19.869 2.977 -38.299 1.00 81.00 91 SER A CA 1
ATOM 712 C C . SER A 1 91 ? 18.906 3.515 -37.222 1.00 81.00 91 SER A C 1
ATOM 714 O O . SER A 1 91 ? 19.333 4.301 -36.370 1.00 81.00 91 SER A O 1
ATOM 716 N N . PRO A 1 92 ? 17.628 3.079 -37.199 1.00 84.88 92 PRO A N 1
ATOM 717 C CA . PRO A 1 92 ? 16.645 3.479 -36.186 1.00 84.88 92 PRO A CA 1
ATOM 718 C C . PRO A 1 92 ? 16.819 2.761 -34.837 1.00 84.88 92 PRO A C 1
ATOM 720 O O . PRO A 1 92 ? 16.141 3.114 -33.871 1.00 84.88 92 PRO A O 1
ATOM 723 N N . PHE A 1 93 ? 17.712 1.767 -34.760 1.00 88.00 93 PHE A N 1
ATOM 724 C CA . PHE A 1 93 ? 17.903 0.898 -33.596 1.00 88.00 93 PHE A CA 1
ATOM 725 C C . PHE A 1 93 ? 18.065 1.678 -32.282 1.00 88.00 93 PHE A C 1
ATOM 727 O O . PHE A 1 93 ? 17.323 1.453 -31.327 1.00 88.00 93 PHE A O 1
ATOM 734 N N . TYR A 1 94 ? 18.990 2.643 -32.249 1.00 86.69 94 TYR A N 1
ATOM 735 C CA . TYR A 1 94 ? 19.296 3.404 -31.035 1.00 86.69 94 TYR A CA 1
ATOM 736 C C . TYR A 1 94 ? 18.124 4.276 -30.572 1.00 86.69 94 TYR A C 1
ATOM 738 O O . TYR A 1 94 ? 17.867 4.345 -29.375 1.00 86.69 94 TYR A O 1
ATOM 746 N N . LYS A 1 95 ? 17.367 4.889 -31.497 1.00 88.50 95 LYS A N 1
ATOM 747 C CA . LYS A 1 95 ? 16.176 5.673 -31.132 1.00 88.50 95 LYS A CA 1
ATOM 748 C C . LYS A 1 95 ? 15.072 4.797 -30.552 1.00 88.50 95 LYS A C 1
ATOM 750 O O . LYS A 1 95 ? 14.461 5.187 -29.560 1.00 88.50 95 LYS A O 1
ATOM 755 N N . LEU A 1 96 ? 14.818 3.629 -31.147 1.00 91.38 96 LEU A N 1
ATOM 756 C CA . LEU A 1 96 ? 13.797 2.706 -30.648 1.00 91.38 96 LEU A CA 1
ATOM 757 C C . LEU A 1 96 ? 14.170 2.160 -29.262 1.00 91.38 96 LEU A C 1
ATOM 759 O O . LEU A 1 96 ? 13.317 2.096 -28.376 1.00 91.38 96 LEU A O 1
ATOM 763 N N . LEU A 1 97 ? 15.448 1.831 -29.051 1.00 91.31 97 LEU A N 1
ATOM 764 C CA . LEU A 1 97 ? 15.953 1.385 -27.755 1.00 91.31 97 LEU A CA 1
ATOM 765 C C . LEU A 1 97 ? 15.786 2.469 -26.686 1.00 91.31 97 LEU A C 1
ATOM 767 O O . LEU A 1 97 ? 15.210 2.210 -25.636 1.00 91.31 97 LEU A O 1
ATOM 771 N N . THR A 1 98 ? 16.226 3.702 -26.948 1.00 92.12 98 THR A N 1
ATOM 772 C CA . THR A 1 98 ? 16.064 4.798 -25.984 1.00 92.12 98 THR A CA 1
ATOM 773 C C . THR A 1 98 ? 14.589 5.067 -25.677 1.00 92.12 98 THR A C 1
ATOM 775 O O . THR A 1 98 ? 14.237 5.231 -24.512 1.00 92.12 98 THR A O 1
ATOM 778 N N . LEU A 1 99 ? 13.712 5.075 -26.686 1.00 93.00 99 LEU A N 1
ATOM 779 C CA . LEU A 1 99 ? 12.283 5.331 -26.490 1.00 93.00 99 LEU A CA 1
ATOM 780 C C . LEU A 1 99 ? 11.612 4.248 -25.634 1.00 93.00 99 LEU A C 1
ATOM 782 O O . LEU A 1 99 ? 10.849 4.566 -24.725 1.00 93.00 99 LEU A O 1
ATOM 786 N N . THR A 1 100 ? 11.912 2.978 -25.897 1.00 94.38 100 THR A N 1
ATOM 787 C CA . THR A 1 100 ? 11.355 1.857 -25.126 1.00 94.38 100 THR A CA 1
ATOM 788 C C . THR A 1 100 ? 11.883 1.834 -23.694 1.00 94.38 100 THR A C 1
ATOM 790 O O . THR A 1 100 ? 11.093 1.661 -22.771 1.00 94.38 100 THR A O 1
ATOM 793 N N . VAL A 1 101 ? 13.177 2.097 -23.473 1.00 95.06 101 VAL A N 1
ATOM 794 C CA . VAL A 1 101 ? 13.733 2.219 -22.114 1.00 95.06 101 VAL A CA 1
ATOM 795 C C . VAL A 1 101 ? 13.130 3.416 -21.373 1.00 95.06 101 VAL A C 1
ATOM 797 O O . VAL A 1 101 ? 12.794 3.286 -20.200 1.00 95.06 101 VAL A O 1
ATOM 800 N N . LEU A 1 102 ? 12.928 4.558 -22.038 1.00 94.06 102 LEU A N 1
ATOM 801 C CA . LEU A 1 102 ? 12.282 5.727 -21.434 1.00 94.06 102 LEU A CA 1
ATOM 802 C C . LEU A 1 102 ? 10.855 5.401 -20.970 1.00 94.06 102 LEU A C 1
ATOM 804 O O . LEU A 1 102 ? 10.489 5.745 -19.848 1.00 94.06 102 LEU A O 1
ATOM 808 N N . LEU A 1 103 ? 10.074 4.702 -21.803 1.00 95.56 103 LEU A N 1
ATOM 809 C CA . LEU A 1 103 ? 8.737 4.221 -21.442 1.00 95.56 103 LEU A CA 1
ATOM 810 C C . LEU A 1 103 ? 8.782 3.240 -20.264 1.00 95.56 103 LEU A C 1
ATOM 812 O O . LEU A 1 103 ? 7.976 3.350 -19.345 1.00 95.56 103 LEU A O 1
ATOM 816 N N . SER A 1 104 ? 9.744 2.317 -20.242 1.00 95.69 104 SER A N 1
ATOM 817 C CA . SER A 1 104 ? 9.943 1.411 -19.107 1.00 95.69 104 SER A CA 1
ATOM 818 C C . SER A 1 104 ? 10.284 2.156 -17.815 1.00 95.69 104 SER A C 1
ATOM 820 O O . SER A 1 104 ? 9.763 1.814 -16.752 1.00 95.69 104 SER A O 1
ATOM 822 N N . CYS A 1 105 ? 11.128 3.189 -17.894 1.00 94.88 105 CYS A N 1
ATOM 823 C CA . CYS A 1 105 ? 11.540 3.991 -16.745 1.00 94.88 105 CYS A CA 1
ATOM 824 C C . CYS A 1 105 ? 10.418 4.854 -16.163 1.00 94.88 105 CYS A C 1
ATOM 826 O O . CYS A 1 105 ? 10.499 5.211 -14.992 1.00 94.88 105 CYS A O 1
ATOM 828 N N . THR A 1 106 ? 9.383 5.181 -16.937 1.00 94.25 106 THR A N 1
ATOM 829 C CA . THR A 1 106 ? 8.202 5.895 -16.432 1.00 94.25 106 THR A CA 1
ATOM 830 C C . THR A 1 106 ? 7.107 4.932 -15.981 1.00 94.25 106 THR A C 1
ATOM 832 O O . THR A 1 106 ? 6.566 5.086 -14.888 1.00 94.25 106 THR A O 1
ATOM 835 N N . ALA A 1 107 ? 6.807 3.902 -16.776 1.00 96.38 107 ALA A N 1
ATOM 836 C CA . ALA A 1 107 ? 5.754 2.939 -16.470 1.00 96.38 107 ALA A CA 1
ATOM 837 C C . ALA A 1 107 ? 6.079 2.074 -15.241 1.00 96.38 107 ALA A C 1
ATOM 839 O O . ALA A 1 107 ? 5.176 1.767 -14.464 1.00 96.38 107 ALA A O 1
ATOM 840 N N . GLY A 1 108 ? 7.348 1.695 -15.046 1.00 96.00 108 GLY A N 1
ATOM 841 C CA . GLY A 1 108 ? 7.789 0.856 -13.926 1.00 96.00 108 GLY A CA 1
ATOM 842 C C . GLY A 1 108 ? 7.488 1.479 -12.558 1.00 96.00 108 GLY A C 1
ATOM 843 O O . GLY A 1 108 ? 6.731 0.882 -11.794 1.00 96.00 108 GLY A O 1
ATOM 844 N N . PRO A 1 109 ? 7.998 2.688 -12.250 1.00 94.88 109 PRO A N 1
ATOM 845 C CA . PRO A 1 109 ? 7.718 3.369 -10.986 1.00 94.88 109 PRO A CA 1
ATOM 846 C C . PRO A 1 109 ? 6.235 3.673 -10.760 1.00 94.88 109 PRO A C 1
ATOM 848 O O . PRO A 1 109 ? 5.764 3.540 -9.636 1.00 94.88 109 PRO A O 1
ATOM 851 N N . LEU A 1 110 ? 5.482 4.042 -11.806 1.00 94.69 110 LEU A N 1
ATOM 852 C CA . LEU A 1 110 ? 4.040 4.301 -11.688 1.00 94.69 110 LEU A CA 1
ATOM 853 C C . LEU A 1 110 ? 3.268 3.034 -11.305 1.00 94.69 110 LEU A C 1
ATOM 855 O O . LEU A 1 110 ? 2.494 3.049 -10.349 1.00 94.69 110 LEU A O 1
ATOM 859 N N . ALA A 1 111 ? 3.508 1.932 -12.022 1.00 96.31 111 ALA A N 1
ATOM 860 C CA . ALA A 1 111 ? 2.883 0.648 -11.725 1.00 96.31 111 ALA A CA 1
ATOM 861 C C . ALA A 1 111 ? 3.322 0.117 -10.354 1.00 96.31 111 ALA A C 1
ATOM 863 O O . ALA A 1 111 ? 2.486 -0.325 -9.570 1.00 96.31 111 ALA A O 1
ATOM 864 N N . GLY A 1 112 ? 4.616 0.213 -10.036 1.00 94.81 112 GLY A N 1
ATOM 865 C CA . GLY A 1 112 ? 5.157 -0.198 -8.744 1.00 94.81 112 GLY A CA 1
ATOM 866 C C . GLY A 1 112 ? 4.552 0.592 -7.587 1.00 94.81 112 GLY A C 1
ATOM 867 O O . GLY A 1 112 ? 4.089 -0.004 -6.622 1.00 94.81 112 GLY A O 1
ATOM 868 N N . HIS A 1 113 ? 4.455 1.918 -7.708 1.00 92.50 113 HIS A N 1
ATOM 869 C CA . HIS A 1 113 ? 3.828 2.754 -6.686 1.00 92.50 113 HIS A CA 1
ATOM 870 C C . HIS A 1 113 ? 2.345 2.425 -6.502 1.00 92.50 113 HIS A C 1
ATOM 872 O O . HIS A 1 113 ? 1.876 2.338 -5.371 1.00 92.50 113 HIS A O 1
ATOM 878 N N . HIS A 1 114 ? 1.614 2.190 -7.595 1.00 92.44 114 HIS A N 1
ATOM 879 C CA . HIS A 1 114 ? 0.222 1.759 -7.518 1.00 92.44 114 HIS A CA 1
ATOM 880 C C . HIS A 1 114 ? 0.087 0.440 -6.743 1.00 92.44 114 HIS A C 1
ATOM 882 O O . HIS A 1 114 ? -0.695 0.375 -5.801 1.00 92.44 114 HIS A O 1
ATOM 888 N N . ILE A 1 115 ? 0.894 -0.573 -7.084 1.00 92.81 115 ILE A N 1
ATOM 889 C CA . ILE A 1 115 ? 0.927 -1.865 -6.375 1.00 92.81 115 ILE A CA 1
ATOM 890 C C . ILE A 1 115 ? 1.270 -1.668 -4.896 1.00 92.81 115 ILE A C 1
ATOM 892 O O . ILE A 1 115 ? 0.656 -2.286 -4.025 1.00 92.81 115 ILE A O 1
ATOM 896 N N . PHE A 1 116 ? 2.239 -0.798 -4.599 1.00 91.00 116 PHE A N 1
ATOM 897 C CA . PHE A 1 116 ? 2.617 -0.517 -3.223 1.00 91.00 116 PHE A CA 1
ATOM 898 C C . PHE A 1 116 ? 1.442 0.055 -2.434 1.00 91.00 116 PHE A C 1
ATOM 900 O O . PHE A 1 116 ? 1.132 -0.413 -1.344 1.00 91.00 116 PHE A O 1
ATOM 907 N N . VAL A 1 117 ? 0.774 1.063 -2.991 1.00 87.44 117 VAL A N 1
ATOM 908 C CA . VAL A 1 117 ? -0.330 1.755 -2.330 1.00 87.44 117 VAL A CA 1
ATOM 909 C C . VAL A 1 117 ? -1.519 0.815 -2.126 1.00 87.44 117 VAL A C 1
ATOM 911 O O . VAL A 1 117 ? -2.070 0.793 -1.026 1.00 87.44 117 VAL A O 1
ATOM 914 N N . THR A 1 118 ? -1.898 0.007 -3.119 1.00 85.00 118 THR A N 1
ATOM 915 C CA . THR A 1 118 ? -3.065 -0.882 -2.995 1.00 85.00 118 THR A CA 1
ATOM 916 C C . THR A 1 118 ? -2.806 -2.081 -2.087 1.00 85.00 118 THR A C 1
ATOM 918 O O . THR A 1 118 ? -3.630 -2.358 -1.219 1.00 85.00 118 THR A O 1
ATOM 921 N N . GLU A 1 119 ? -1.655 -2.748 -2.225 1.00 87.00 119 GLU A N 1
ATOM 922 C CA . GLU A 1 119 ? -1.401 -4.032 -1.555 1.00 87.00 119 GLU A CA 1
ATOM 923 C C . GLU A 1 119 ? -0.358 -3.930 -0.432 1.00 87.00 119 GLU A C 1
ATOM 925 O O . GLU A 1 119 ? -0.610 -4.309 0.715 1.00 87.00 119 GLU A O 1
ATOM 930 N N . MET A 1 120 ? 0.835 -3.410 -0.735 1.00 89.81 120 MET A N 1
ATOM 931 C CA . MET A 1 120 ? 1.981 -3.527 0.181 1.00 89.81 120 MET A CA 1
ATOM 932 C C . MET A 1 120 ? 1.935 -2.541 1.350 1.00 89.81 120 MET A C 1
ATOM 934 O O . MET A 1 120 ? 2.528 -2.805 2.394 1.00 89.81 120 MET A O 1
ATOM 938 N N . SER A 1 121 ? 1.213 -1.431 1.219 1.00 86.62 121 SER A N 1
ATOM 939 C CA . SER A 1 121 ? 1.059 -0.421 2.269 1.00 86.62 121 SER A CA 1
ATOM 940 C C . SER A 1 121 ? 0.476 -1.024 3.552 1.00 86.62 121 SER A C 1
ATOM 942 O O . SER A 1 121 ? 0.969 -0.758 4.649 1.00 86.62 121 SER A O 1
ATOM 944 N N . SER A 1 122 ? -0.520 -1.902 3.411 1.00 84.19 122 SER A N 1
ATOM 945 C CA . SER A 1 122 ? -1.163 -2.594 4.533 1.00 84.19 122 SER A CA 1
ATOM 946 C C . SER A 1 122 ? -0.227 -3.635 5.141 1.00 84.19 122 SER A C 1
ATOM 948 O O . SER A 1 122 ? -0.075 -3.682 6.358 1.00 84.19 122 SER A O 1
ATOM 950 N N . TYR A 1 123 ? 0.475 -4.407 4.301 1.00 87.94 123 TYR A N 1
ATOM 951 C CA . TYR A 1 123 ? 1.495 -5.356 4.757 1.00 87.94 123 TYR A CA 1
ATOM 952 C C . TYR A 1 123 ? 2.546 -4.673 5.640 1.00 87.94 123 TYR A C 1
ATOM 954 O O . TYR A 1 123 ? 2.805 -5.126 6.755 1.00 87.94 123 TYR A O 1
ATOM 962 N N . TRP A 1 124 ? 3.116 -3.558 5.176 1.00 88.06 124 TRP A N 1
ATOM 963 C CA . TRP A 1 124 ? 4.131 -2.841 5.941 1.00 88.06 124 TRP A CA 1
ATOM 964 C C . TRP A 1 124 ? 3.574 -2.238 7.218 1.00 88.06 124 TRP A C 1
ATOM 966 O O . TRP A 1 124 ? 4.242 -2.342 8.237 1.00 88.06 124 TRP A O 1
ATOM 976 N N . MET A 1 125 ? 2.352 -1.696 7.205 1.00 84.69 125 MET A N 1
ATOM 977 C CA . MET A 1 125 ? 1.715 -1.200 8.425 1.00 84.69 125 MET A CA 1
ATOM 978 C C . MET A 1 125 ? 1.574 -2.303 9.483 1.00 84.69 125 MET A C 1
ATOM 980 O O . MET A 1 125 ? 1.869 -2.065 10.650 1.00 84.69 125 MET A O 1
ATOM 984 N N . HIS A 1 126 ? 1.171 -3.516 9.096 1.00 85.62 126 HIS A N 1
ATOM 985 C CA . HIS A 1 126 ? 1.068 -4.631 10.041 1.00 85.62 126 HIS A CA 1
ATOM 986 C C . HIS A 1 126 ? 2.438 -5.141 10.494 1.00 85.62 126 HIS A C 1
ATOM 988 O O . HIS A 1 126 ? 2.604 -5.489 11.659 1.00 85.62 126 HIS A O 1
ATOM 994 N N . GLN A 1 127 ? 3.424 -5.162 9.594 1.00 88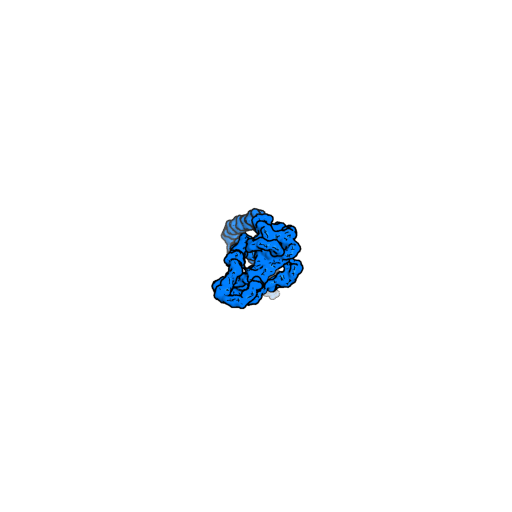.81 127 GLN A N 1
ATOM 995 C CA . GLN A 1 127 ? 4.776 -5.625 9.897 1.00 88.81 127 GLN A CA 1
ATOM 996 C C . GLN A 1 127 ? 5.558 -4.644 10.786 1.00 88.81 127 GLN A C 1
ATOM 998 O O . GLN A 1 127 ? 6.372 -5.083 11.599 1.00 88.81 127 GLN A O 1
ATOM 1003 N N . SER A 1 128 ? 5.354 -3.333 10.619 1.00 88.69 128 SER A N 1
ATOM 1004 C CA . SER A 1 128 ? 6.005 -2.285 11.418 1.00 88.69 128 SER A CA 1
ATOM 1005 C C . SER A 1 128 ? 5.185 -1.837 12.626 1.00 88.69 128 SER A C 1
ATOM 1007 O O . SER A 1 128 ? 5.717 -1.138 13.485 1.00 88.69 128 SER A O 1
ATOM 1009 N N . GLY A 1 129 ? 3.897 -2.176 12.667 1.00 89.12 129 GLY A N 1
ATOM 1010 C CA . GLY A 1 129 ? 2.982 -1.767 13.725 1.00 89.12 129 GLY A CA 1
ATOM 1011 C C . GLY A 1 129 ? 3.284 -2.454 15.053 1.00 89.12 129 GLY A C 1
ATOM 1012 O O . GLY A 1 129 ? 3.695 -3.616 15.108 1.00 89.12 129 GLY A O 1
ATOM 1013 N N . VAL A 1 130 ? 3.054 -1.735 16.150 1.00 93.38 130 VAL A N 1
ATOM 1014 C CA . VAL A 1 130 ? 3.292 -2.263 17.496 1.00 93.38 130 VAL A CA 1
ATOM 1015 C C . VAL A 1 130 ? 2.218 -3.298 17.834 1.00 93.38 130 VAL A C 1
ATOM 1017 O O . VAL A 1 130 ? 1.042 -3.132 17.508 1.00 93.38 130 VAL A O 1
ATOM 1020 N N . THR A 1 131 ? 2.617 -4.396 18.478 1.00 94.69 131 THR A N 1
ATOM 1021 C CA . THR A 1 131 ? 1.669 -5.373 19.027 1.00 94.69 131 THR A CA 1
ATOM 1022 C C . THR A 1 131 ? 1.405 -5.057 20.493 1.00 94.69 131 THR A C 1
ATOM 1024 O O . THR A 1 131 ? 2.297 -5.212 21.329 1.00 94.69 131 THR A O 1
ATOM 1027 N N . TYR A 1 132 ? 0.176 -4.663 20.813 1.00 95.50 132 TYR A N 1
ATOM 1028 C CA . TYR A 1 132 ? -0.253 -4.414 22.189 1.00 95.50 132 TYR A CA 1
ATOM 1029 C C . TYR A 1 132 ? -0.970 -5.633 22.762 1.00 95.50 132 TYR A C 1
ATOM 1031 O O . TYR A 1 132 ? -1.742 -6.285 22.063 1.00 95.50 132 TYR A O 1
ATOM 1039 N N . LYS A 1 133 ? -0.721 -5.944 24.039 1.00 96.12 133 LYS A N 1
ATOM 1040 C CA . LYS A 1 133 ? -1.320 -7.090 24.738 1.00 96.12 133 LYS A CA 1
ATOM 1041 C C . LYS A 1 133 ? -2.045 -6.661 26.001 1.00 96.12 133 LYS A C 1
ATOM 1043 O O . LYS A 1 133 ? -1.590 -5.753 26.690 1.00 96.12 133 LYS A O 1
ATOM 1048 N N . GLY A 1 134 ? -3.131 -7.361 26.321 1.00 93.38 134 GLY A N 1
ATOM 1049 C CA . GLY A 1 134 ? -3.943 -7.088 27.503 1.00 93.38 134 GLY A CA 1
ATOM 1050 C C . GLY A 1 134 ? -4.684 -5.754 27.424 1.00 93.38 134 GLY A C 1
ATOM 1051 O O . GLY A 1 134 ? -4.915 -5.128 28.456 1.00 93.38 134 GLY A O 1
ATOM 1052 N N . VAL A 1 135 ? -5.023 -5.294 26.217 1.00 94.25 135 VAL A N 1
ATOM 1053 C CA . VAL A 1 135 ? -5.725 -4.018 26.031 1.00 94.25 135 VAL A CA 1
ATOM 1054 C C . VAL A 1 135 ? -7.169 -4.163 26.499 1.00 94.25 135 VAL A C 1
ATOM 1056 O O . VAL A 1 135 ? -7.896 -5.035 26.026 1.00 94.25 135 VAL A O 1
ATOM 1059 N N . ALA A 1 136 ? -7.599 -3.314 27.429 1.00 92.44 136 ALA A N 1
ATOM 1060 C CA . ALA A 1 136 ? -8.992 -3.285 27.854 1.00 92.44 136 ALA A CA 1
ATOM 1061 C C . ALA A 1 136 ? -9.853 -2.629 26.754 1.00 92.44 136 ALA A C 1
ATOM 1063 O O . ALA A 1 136 ? -9.521 -1.521 26.326 1.00 92.44 136 ALA A O 1
ATOM 1064 N N . PRO A 1 137 ? -10.975 -3.230 26.318 1.00 91.31 137 PRO A N 1
ATOM 1065 C CA . PRO A 1 137 ? -11.894 -2.612 25.354 1.00 91.31 137 PRO A CA 1
ATOM 1066 C C . PRO A 1 137 ? -12.465 -1.255 25.806 1.00 91.31 137 PRO A C 1
ATOM 1068 O O . PRO A 1 137 ? -12.906 -0.451 24.989 1.00 91.31 137 PRO A O 1
ATOM 1071 N N . SER A 1 138 ? -12.451 -0.991 27.114 1.00 88.75 138 SER A N 1
ATOM 1072 C CA . SER A 1 138 ? -12.849 0.273 27.740 1.00 88.75 138 SER A CA 1
ATOM 1073 C C . SER A 1 138 ? -11.757 1.358 27.738 1.00 88.75 138 SER A C 1
ATOM 1075 O O . SER A 1 138 ? -12.027 2.493 28.134 1.00 88.75 138 SER A O 1
ATOM 1077 N N . SER A 1 139 ? -10.533 1.038 27.309 1.00 89.62 139 SER A N 1
ATOM 1078 C CA . SER A 1 139 ? -9.419 1.991 27.234 1.00 89.62 139 SER A CA 1
ATOM 1079 C C . SER A 1 139 ? -9.561 2.970 26.063 1.00 89.62 139 SER A C 1
ATOM 1081 O O . SER A 1 139 ? -10.278 2.715 25.096 1.00 89.62 139 SER A O 1
ATOM 1083 N N . SER A 1 140 ? -8.875 4.115 26.154 1.00 88.88 140 SER A N 1
ATOM 1084 C CA . SER A 1 140 ? -8.890 5.104 25.074 1.00 88.88 140 SER A CA 1
ATOM 1085 C C . SER A 1 140 ? -8.153 4.574 23.834 1.00 88.88 140 SER A C 1
ATOM 1087 O O . SER A 1 140 ? -7.002 4.150 23.965 1.00 88.88 140 SER A O 1
ATOM 1089 N N . PRO A 1 141 ? -8.750 4.655 22.629 1.00 87.50 141 PRO A N 1
ATOM 1090 C CA . PRO A 1 141 ? -8.106 4.224 21.390 1.00 87.50 141 PRO A CA 1
ATOM 1091 C C . PRO A 1 141 ? -6.960 5.158 20.961 1.00 87.50 141 PRO A C 1
ATOM 1093 O O . PRO A 1 141 ? -6.117 4.763 20.155 1.00 87.50 141 PRO A O 1
ATOM 1096 N N . ASP A 1 142 ? -6.879 6.374 21.513 1.00 87.88 142 ASP A N 1
ATOM 1097 C CA . ASP A 1 142 ? -5.825 7.350 21.192 1.00 87.88 142 ASP A CA 1
ATOM 1098 C C . ASP A 1 142 ? -4.423 6.846 21.570 1.00 87.88 142 ASP A C 1
ATOM 1100 O O . ASP A 1 142 ? -3.431 7.235 20.960 1.00 87.88 142 ASP A O 1
ATOM 1104 N N . ALA A 1 143 ? -4.335 5.951 22.559 1.00 89.44 143 ALA A N 1
ATOM 1105 C CA . ALA A 1 143 ? -3.076 5.359 23.007 1.00 89.44 143 ALA A CA 1
ATOM 1106 C C . ALA A 1 143 ? -2.554 4.238 22.085 1.00 89.44 143 ALA A C 1
ATOM 1108 O O . ALA A 1 143 ? -1.455 3.742 22.318 1.00 89.44 143 ALA A O 1
ATOM 1109 N N . TYR A 1 144 ? -3.331 3.832 21.072 1.00 91.31 144 TYR A N 1
ATOM 1110 C CA . TYR A 1 144 ? -3.061 2.660 20.229 1.00 91.31 144 TYR A CA 1
ATOM 1111 C C . TYR A 1 144 ? -3.115 2.982 18.725 1.00 91.31 144 TYR A C 1
ATOM 1113 O O . TYR A 1 144 ? -3.420 2.112 17.912 1.00 91.31 144 TYR A O 1
ATOM 1121 N N . GLN A 1 145 ? -2.855 4.233 18.335 1.00 87.88 145 GLN A N 1
ATOM 1122 C CA . GLN A 1 145 ? -2.932 4.674 16.931 1.00 87.88 145 GLN A CA 1
ATOM 1123 C C . GLN A 1 145 ? -1.846 4.060 16.026 1.00 87.88 145 GLN A C 1
ATOM 1125 O O . GLN A 1 145 ? -2.017 4.006 14.813 1.00 87.88 145 GLN A O 1
ATOM 1130 N N . ASP A 1 146 ? -0.735 3.597 16.600 1.00 89.50 146 ASP A N 1
ATOM 1131 C CA . ASP A 1 146 ? 0.384 2.924 15.926 1.00 89.50 146 ASP A CA 1
ATOM 1132 C C . ASP A 1 146 ? 0.319 1.387 16.036 1.00 89.50 146 ASP A C 1
ATOM 1134 O O . ASP A 1 146 ? 1.247 0.675 15.630 1.00 89.50 146 ASP A O 1
ATOM 1138 N N . ALA A 1 147 ? -0.775 0.858 16.591 1.00 91.00 147 ALA A N 1
ATOM 1139 C CA . ALA A 1 147 ? -0.965 -0.570 16.750 1.00 91.00 147 ALA A CA 1
ATOM 1140 C C . ALA A 1 147 ? -1.150 -1.250 15.386 1.00 91.00 147 ALA A C 1
ATOM 1142 O O . ALA A 1 147 ? -2.038 -0.900 14.613 1.00 91.00 147 ALA A O 1
ATOM 1143 N N . GLY A 1 148 ? -0.344 -2.276 15.111 1.00 91.00 148 GLY A N 1
ATOM 1144 C CA . GLY A 1 148 ? -0.580 -3.192 13.990 1.00 91.00 148 GLY A CA 1
ATOM 1145 C C . GLY A 1 148 ? -1.495 -4.350 14.387 1.00 91.00 148 GLY A C 1
ATOM 1146 O O . GLY A 1 148 ? -2.317 -4.812 13.592 1.00 91.00 148 GLY A O 1
ATOM 1147 N N . ILE A 1 149 ? -1.358 -4.807 15.636 1.00 92.56 149 ILE A N 1
ATOM 1148 C CA . ILE A 1 149 ? -2.094 -5.930 16.220 1.00 92.56 149 ILE A CA 1
ATOM 1149 C C . ILE A 1 149 ? -2.469 -5.570 17.658 1.00 92.56 149 ILE A C 1
ATOM 1151 O O . ILE A 1 149 ? -1.637 -5.070 18.421 1.00 92.56 149 ILE A O 1
ATOM 1155 N N . ILE A 1 150 ? -3.707 -5.866 18.046 1.00 94.56 150 ILE A N 1
ATOM 1156 C CA . ILE A 1 150 ? -4.189 -5.701 19.419 1.00 94.56 150 ILE A CA 1
ATOM 1157 C C . ILE A 1 150 ? -4.669 -7.055 19.938 1.00 94.56 150 ILE A C 1
ATOM 1159 O O . ILE A 1 150 ? -5.543 -7.682 19.342 1.00 94.56 150 ILE A O 1
ATOM 1163 N N . ASP 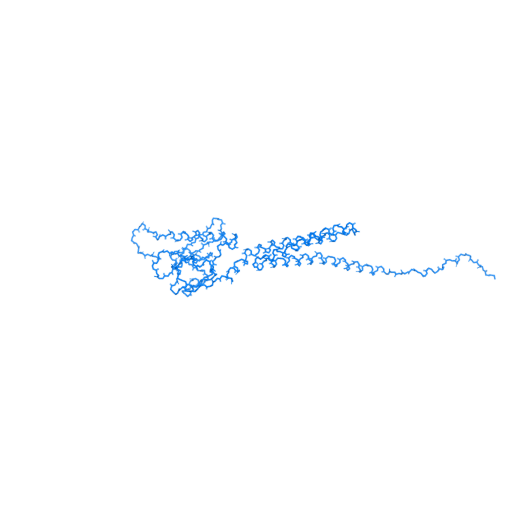A 1 151 ? -4.093 -7.498 21.052 1.00 95.00 151 ASP A N 1
ATOM 1164 C CA . ASP A 1 151 ? -4.560 -8.624 21.861 1.00 95.00 151 ASP A CA 1
ATOM 1165 C C . ASP A 1 151 ? -5.279 -8.063 23.094 1.00 95.00 151 ASP A C 1
ATOM 1167 O O . ASP A 1 151 ? -4.667 -7.434 23.967 1.00 95.00 151 ASP A O 1
ATOM 1171 N N . PHE A 1 152 ? -6.598 -8.228 23.128 1.00 94.25 152 PHE A N 1
ATOM 1172 C CA . PHE A 1 152 ? -7.445 -7.687 24.181 1.00 94.25 152 PHE A CA 1
ATOM 1173 C C . PHE A 1 152 ? -7.286 -8.469 25.493 1.00 94.25 152 PHE A C 1
ATOM 1175 O O . PHE A 1 152 ? -6.850 -9.621 25.524 1.00 94.25 152 PHE A O 1
ATOM 1182 N N . SER A 1 153 ? -7.623 -7.825 26.610 1.00 93.00 153 SER A N 1
ATOM 1183 C CA . SER A 1 153 ? -7.588 -8.441 27.939 1.00 93.00 153 SER A CA 1
ATOM 1184 C C . SER A 1 153 ? -8.556 -9.622 28.059 1.00 93.00 153 SER A C 1
ATOM 1186 O O . SER A 1 153 ? -9.545 -9.723 27.328 1.00 93.00 153 SER A O 1
ATOM 1188 N N . ASP A 1 154 ? -8.311 -10.498 29.033 1.00 90.25 154 ASP A N 1
ATOM 1189 C CA . ASP A 1 154 ? -9.225 -11.593 29.360 1.00 90.25 154 ASP A CA 1
ATOM 1190 C C . ASP A 1 154 ? -10.646 -11.086 29.650 1.00 90.25 154 ASP A C 1
ATOM 1192 O O . ASP A 1 154 ? -10.842 -10.035 30.262 1.00 90.25 154 ASP A O 1
ATOM 1196 N N . GLY A 1 155 ? -11.647 -11.841 29.194 1.00 87.19 155 GLY A N 1
ATOM 1197 C CA . GLY A 1 155 ? -13.059 -11.473 29.331 1.00 87.19 155 GLY A CA 1
ATOM 1198 C C . GLY A 1 155 ? -13.569 -10.473 28.287 1.00 87.19 155 GLY A C 1
ATOM 1199 O O . GLY A 1 155 ? -14.760 -10.157 28.303 1.00 87.19 155 GLY A O 1
ATOM 1200 N N . SER A 1 156 ? -12.714 -10.016 27.367 1.00 90.12 156 SER A N 1
ATOM 1201 C CA . SER A 1 156 ? -13.153 -9.287 26.175 1.00 90.12 156 SER A CA 1
ATOM 1202 C C . SER A 1 156 ? -13.913 -10.213 25.225 1.00 90.12 156 SER A C 1
ATOM 1204 O O . SER A 1 156 ? -13.492 -11.335 24.956 1.00 90.12 156 SER A O 1
ATOM 1206 N N . ASN A 1 157 ? -15.070 -9.759 24.750 1.00 88.69 157 ASN A N 1
ATOM 1207 C CA . ASN A 1 157 ? -15.921 -10.501 23.827 1.00 88.69 157 ASN A CA 1
ATOM 1208 C C . ASN A 1 157 ? -16.626 -9.540 22.866 1.00 88.69 157 ASN A C 1
ATOM 1210 O O . ASN A 1 157 ? -16.806 -8.355 23.157 1.00 88.69 157 ASN A O 1
ATOM 1214 N N . LEU A 1 158 ? -17.071 -10.068 21.728 1.00 89.31 158 LEU A N 1
ATOM 1215 C CA . LEU A 1 158 ? -17.928 -9.324 20.812 1.00 89.31 158 LEU A CA 1
ATOM 1216 C C . LEU A 1 158 ? -19.354 -9.236 21.357 1.00 89.31 158 LEU A C 1
ATOM 1218 O O . LEU A 1 158 ? -19.968 -10.254 21.684 1.00 89.31 158 LEU A O 1
ATOM 1222 N N . ASP A 1 159 ? -19.915 -8.027 21.396 1.00 87.06 159 ASP A N 1
ATOM 1223 C CA . ASP A 1 159 ? -21.338 -7.838 21.676 1.00 87.06 159 ASP A CA 1
ATOM 1224 C C . ASP A 1 159 ? -22.149 -8.088 20.401 1.00 87.06 159 ASP A C 1
ATOM 1226 O O . ASP A 1 159 ? -22.500 -7.171 19.651 1.00 87.06 159 ASP A O 1
ATOM 1230 N N . LEU A 1 160 ? -22.460 -9.365 20.162 1.00 85.56 160 LEU A N 1
ATOM 1231 C CA . LEU A 1 160 ? -23.225 -9.816 18.997 1.00 85.56 160 LEU A CA 1
ATOM 1232 C C . LEU A 1 160 ? -24.582 -9.111 18.875 1.00 85.56 160 LEU A C 1
ATOM 1234 O O . LEU A 1 160 ? -25.097 -8.912 17.781 1.00 85.56 160 LEU A O 1
ATOM 1238 N N . ARG A 1 161 ? -25.146 -8.632 19.984 1.00 81.44 161 ARG A N 1
ATOM 1239 C CA . ARG A 1 161 ? -26.447 -7.955 20.001 1.00 81.44 161 ARG A CA 1
ATOM 1240 C C . ARG A 1 161 ? -26.408 -6.600 19.310 1.00 81.44 161 ARG A C 1
ATOM 1242 O O . ARG A 1 161 ? -27.458 -6.109 18.899 1.00 81.44 161 ARG A O 1
ATOM 1249 N N . ARG A 1 162 ? -25.227 -6.002 19.160 1.00 82.88 162 ARG A N 1
ATOM 1250 C CA . ARG A 1 162 ? -25.013 -4.676 18.563 1.00 82.88 162 ARG A CA 1
ATOM 1251 C C . ARG A 1 162 ? -24.264 -4.740 17.233 1.00 82.88 162 ARG A C 1
ATOM 1253 O O . ARG A 1 162 ? -23.677 -3.748 16.808 1.00 82.88 162 ARG A O 1
ATOM 1260 N N . VAL A 1 163 ? -24.291 -5.897 16.575 1.00 87.62 163 VAL A N 1
ATOM 1261 C CA . VAL A 1 163 ? -23.737 -6.063 15.228 1.00 87.62 163 VAL A CA 1
ATOM 1262 C C . VAL A 1 163 ? -24.552 -5.247 14.231 1.00 87.62 163 VAL A C 1
ATOM 1264 O O . VAL A 1 163 ? -25.785 -5.290 14.242 1.00 87.62 163 VAL A O 1
ATOM 1267 N N . LEU A 1 164 ? -23.855 -4.534 13.349 1.00 88.69 164 LEU A N 1
ATOM 1268 C CA . LEU A 1 164 ? -24.460 -3.759 12.273 1.00 88.69 164 LEU A CA 1
ATOM 1269 C C . LEU A 1 164 ? -23.806 -4.121 10.939 1.00 88.69 164 LEU A C 1
ATOM 1271 O O . LEU A 1 164 ? -22.584 -4.181 10.832 1.00 88.69 164 LEU A O 1
ATOM 1275 N N . GLY A 1 165 ? -24.642 -4.344 9.928 1.00 87.94 165 GLY A N 1
ATOM 1276 C CA . GLY A 1 165 ? -24.232 -4.488 8.536 1.00 87.94 165 GLY A CA 1
ATOM 1277 C C . GLY A 1 165 ? -24.708 -3.290 7.726 1.00 87.94 165 GLY A C 1
ATOM 1278 O O . GLY A 1 165 ? -25.898 -2.981 7.729 1.00 87.94 165 GLY A O 1
ATOM 1279 N N . SER A 1 166 ? -23.794 -2.624 7.029 1.00 87.31 166 SER A N 1
ATOM 1280 C CA . SER A 1 166 ? -24.086 -1.516 6.123 1.00 87.31 166 SER A CA 1
ATOM 1281 C C . SER A 1 166 ? -23.665 -1.883 4.708 1.00 87.31 166 SER A C 1
ATOM 1283 O O . SER A 1 166 ? -22.531 -2.292 4.470 1.00 87.31 166 SER A O 1
ATOM 1285 N N . ARG A 1 167 ? -24.574 -1.737 3.745 1.00 88.69 167 ARG A N 1
ATOM 1286 C CA . ARG A 1 167 ? -24.311 -2.027 2.334 1.00 88.69 167 ARG A CA 1
ATOM 1287 C C . ARG A 1 167 ? -24.482 -0.747 1.513 1.00 88.69 167 ARG A C 1
ATOM 1289 O O . ARG A 1 167 ? -25.615 -0.282 1.376 1.00 88.69 167 ARG A O 1
ATOM 1296 N N . PRO A 1 168 ? -23.394 -0.163 0.983 1.00 86.12 168 PRO A N 1
ATOM 1297 C CA . PRO A 1 168 ? -23.472 1.022 0.140 1.00 86.12 168 PRO A CA 1
ATOM 1298 C C . PRO A 1 168 ? -24.331 0.778 -1.102 1.00 86.12 168 PRO A C 1
ATOM 1300 O O . PRO A 1 168 ? -24.321 -0.312 -1.680 1.00 86.12 168 PRO A O 1
ATOM 1303 N N . VAL A 1 169 ? -25.068 1.806 -1.529 1.00 86.44 169 VAL A N 1
ATOM 1304 C CA . VAL A 1 169 ? -25.913 1.737 -2.729 1.00 86.44 169 VAL A CA 1
ATOM 1305 C C . VAL A 1 169 ? -25.037 1.431 -3.944 1.00 86.44 169 VAL A C 1
ATOM 1307 O O . VAL A 1 169 ? -24.047 2.113 -4.185 1.00 86.44 169 VAL A O 1
ATOM 1310 N N . GLY A 1 170 ? -25.398 0.394 -4.702 1.00 87.12 170 GLY A N 1
ATOM 1311 C CA . GLY A 1 170 ? -24.637 -0.056 -5.872 1.00 87.12 170 GLY A CA 1
ATOM 1312 C C . GLY A 1 170 ? -23.463 -0.994 -5.564 1.00 87.12 170 GLY A C 1
ATOM 1313 O O . GLY A 1 170 ? -22.876 -1.526 -6.500 1.00 87.12 170 GLY A O 1
ATOM 1314 N N . SER A 1 171 ? -23.148 -1.254 -4.289 1.00 86.25 171 SER A N 1
ATOM 1315 C CA . SER A 1 171 ? -22.127 -2.233 -3.904 1.00 86.25 171 SER A CA 1
ATOM 1316 C C . SER A 1 171 ? -22.725 -3.618 -3.661 1.00 86.25 171 SER A C 1
ATOM 1318 O O . SER A 1 171 ? -23.841 -3.771 -3.145 1.00 86.25 171 SER A O 1
ATOM 1320 N N . THR A 1 172 ? -21.953 -4.652 -4.007 1.00 88.44 172 THR A N 1
ATOM 1321 C CA . THR A 1 172 ? -22.275 -6.040 -3.669 1.00 88.44 172 THR A CA 1
ATOM 1322 C C . THR A 1 172 ? -21.744 -6.483 -2.306 1.00 88.44 172 THR A C 1
ATOM 1324 O O . THR A 1 172 ? -22.034 -7.604 -1.889 1.00 88.44 172 THR A O 1
ATOM 1327 N N . THR A 1 173 ? -21.006 -5.614 -1.619 1.00 89.50 173 THR A N 1
ATOM 1328 C CA . THR A 1 173 ? -20.271 -5.921 -0.390 1.00 89.50 173 THR A CA 1
ATOM 1329 C C . THR A 1 173 ? -20.946 -5.281 0.814 1.00 89.50 173 THR A C 1
ATOM 1331 O O . THR A 1 173 ? -21.266 -4.090 0.817 1.00 89.50 173 THR A O 1
ATOM 1334 N N . THR A 1 174 ? -21.167 -6.082 1.849 1.00 89.69 174 THR A N 1
ATOM 1335 C CA . THR A 1 174 ? -21.768 -5.667 3.118 1.00 89.69 174 THR A CA 1
ATOM 1336 C C . THR A 1 174 ? -20.659 -5.421 4.127 1.00 89.69 174 THR A C 1
ATOM 1338 O O . THR A 1 174 ? -19.926 -6.337 4.469 1.00 89.69 174 THR A O 1
ATOM 1341 N N . TYR A 1 175 ? -20.530 -4.197 4.618 1.00 90.38 175 TYR A N 1
ATOM 1342 C CA . TYR A 1 175 ? -19.569 -3.838 5.655 1.00 90.38 175 TYR A CA 1
ATOM 1343 C C . TYR A 1 175 ? -20.169 -4.129 7.021 1.00 90.38 175 TYR A C 1
ATOM 1345 O O . TYR A 1 175 ? -21.175 -3.539 7.412 1.00 90.38 175 TYR A O 1
ATOM 1353 N N . CYS A 1 176 ? -19.553 -5.055 7.733 1.00 91.25 176 CYS A N 1
ATOM 1354 C CA . CYS A 1 176 ? -20.026 -5.582 8.993 1.00 91.25 176 CYS A CA 1
ATOM 1355 C C . CYS A 1 176 ? -19.144 -5.092 10.127 1.00 91.25 176 CYS A C 1
ATOM 1357 O O . CYS A 1 176 ? -17.920 -5.074 10.010 1.00 91.25 176 CYS A O 1
ATOM 1359 N N . ILE A 1 177 ? -19.768 -4.739 11.242 1.00 92.19 177 ILE A N 1
ATOM 1360 C CA . ILE A 1 177 ? -19.068 -4.326 12.450 1.00 92.19 177 ILE A CA 1
ATOM 1361 C C . ILE A 1 177 ? -19.696 -4.947 13.696 1.00 92.19 177 ILE A C 1
ATOM 1363 O O . ILE A 1 177 ? -20.906 -5.176 13.753 1.00 92.19 177 ILE A O 1
ATOM 1367 N N . ALA A 1 178 ? -18.875 -5.183 14.711 1.00 90.88 178 ALA A N 1
ATOM 1368 C CA . ALA A 1 178 ? -19.281 -5.732 15.994 1.00 90.88 178 ALA A CA 1
ATOM 1369 C C . ALA A 1 178 ? -18.504 -5.038 17.127 1.00 90.88 178 ALA A C 1
ATOM 1371 O O . ALA A 1 178 ? -17.273 -5.061 17.113 1.00 90.88 178 ALA A O 1
ATOM 1372 N N . PRO A 1 179 ? -19.180 -4.417 18.108 1.00 90.88 179 PRO A N 1
ATOM 1373 C CA . PRO A 1 179 ? -18.521 -3.836 19.277 1.00 90.88 179 PRO A CA 1
ATOM 1374 C C . PRO A 1 179 ? -17.709 -4.868 20.062 1.00 90.88 179 PRO A C 1
ATOM 1376 O O . PRO A 1 179 ? -18.204 -5.963 20.332 1.00 90.88 179 PRO A O 1
ATOM 1379 N N . ILE A 1 180 ? -16.499 -4.498 20.479 1.00 90.81 180 ILE A N 1
ATOM 1380 C CA . ILE A 1 180 ? -15.684 -5.283 21.410 1.00 90.81 180 ILE A CA 1
ATOM 1381 C C . ILE A 1 180 ? -15.898 -4.697 22.804 1.00 90.81 180 ILE A C 1
ATOM 1383 O O . ILE A 1 180 ? -15.653 -3.511 23.024 1.00 90.81 180 ILE A O 1
ATOM 1387 N N . MET A 1 181 ? -16.369 -5.521 23.736 1.00 88.88 181 MET A N 1
ATOM 1388 C CA . MET A 1 181 ? -16.718 -5.113 25.096 1.00 88.88 181 MET A CA 1
ATOM 1389 C C . MET A 1 181 ? -16.003 -5.994 26.115 1.00 88.88 181 MET A C 1
ATOM 1391 O O . MET A 1 181 ? -15.690 -7.152 25.843 1.00 88.88 181 MET A O 1
ATOM 1395 N N . ASP A 1 182 ? -15.768 -5.455 27.304 1.00 86.44 182 ASP A N 1
ATOM 1396 C CA . ASP A 1 182 ? -15.413 -6.236 28.485 1.00 86.44 182 ASP A CA 1
ATOM 1397 C C . ASP A 1 182 ? -16.629 -6.364 29.417 1.00 86.44 182 ASP A C 1
ATOM 1399 O O . ASP A 1 182 ? -17.715 -5.841 29.162 1.00 86.44 182 ASP A O 1
ATOM 1403 N N . SER A 1 183 ? -16.459 -7.095 30.515 1.00 75.44 183 SER A N 1
ATOM 1404 C CA . SER A 1 183 ? -17.475 -7.220 31.563 1.00 75.44 183 SER A CA 1
ATOM 1405 C C . SER A 1 183 ? -17.694 -5.925 32.356 1.00 75.44 183 SER A C 1
ATOM 1407 O O . SER A 1 183 ? -18.592 -5.872 33.202 1.00 75.44 183 SER A O 1
ATOM 1409 N N . SER A 1 184 ? -16.899 -4.876 32.108 1.00 67.31 184 SER A N 1
ATOM 1410 C CA . SER A 1 184 ? -17.093 -3.583 32.745 1.00 67.31 184 SER A CA 1
ATOM 1411 C C . SER A 1 184 ? -18.297 -2.886 32.107 1.00 67.31 184 SER A C 1
ATOM 1413 O O . SER A 1 184 ? -18.474 -2.848 30.893 1.00 67.31 184 SER A O 1
ATOM 1415 N N . ALA A 1 185 ? -19.175 -2.323 32.935 1.00 53.66 185 ALA A N 1
ATOM 1416 C CA . ALA A 1 185 ? -20.431 -1.712 32.500 1.00 53.66 185 ALA A CA 1
ATOM 1417 C C . ALA A 1 185 ? -20.251 -0.366 31.756 1.00 53.66 185 ALA A C 1
ATOM 1419 O O . ALA A 1 185 ? -21.159 0.474 31.772 1.00 53.66 185 ALA A O 1
ATOM 1420 N N . SER A 1 186 ? -19.092 -0.120 31.130 1.00 63.91 186 SER A N 1
ATOM 1421 C CA . SER A 1 186 ? -18.902 1.060 30.293 1.00 63.91 186 SER A CA 1
ATOM 1422 C C . SER A 1 186 ? -19.887 1.005 29.130 1.00 63.91 186 SER A C 1
ATOM 1424 O O . SER A 1 186 ? -19.909 0.070 28.336 1.00 63.91 186 SER A O 1
ATOM 1426 N N . LYS A 1 187 ? -20.735 2.030 29.019 1.00 68.81 187 LYS A N 1
ATOM 1427 C CA . LYS A 1 187 ? -21.677 2.154 27.898 1.00 68.81 187 LYS A CA 1
ATOM 1428 C C . LYS A 1 187 ? -20.994 2.599 26.603 1.00 68.81 187 LYS A C 1
ATOM 1430 O O . LYS A 1 187 ? -21.635 2.546 25.557 1.00 68.81 187 LYS A O 1
ATOM 1435 N N . ARG A 1 188 ? -19.744 3.074 26.671 1.00 78.38 188 ARG A N 1
ATOM 1436 C CA . ARG A 1 188 ? -19.005 3.596 25.517 1.00 78.38 188 ARG A CA 1
ATOM 1437 C C . ARG A 1 188 ? -18.169 2.492 24.884 1.00 78.38 188 ARG A C 1
ATOM 1439 O O . ARG A 1 188 ? -17.394 1.839 25.573 1.00 78.38 188 ARG A O 1
ATOM 1446 N N . VAL A 1 189 ? -18.341 2.329 23.576 1.00 86.50 189 VAL A N 1
ATOM 1447 C CA . VAL A 1 189 ? -17.580 1.396 22.744 1.00 86.50 189 VAL A CA 1
ATOM 1448 C C . VAL A 1 189 ? -16.408 2.154 22.127 1.00 86.50 189 VAL A C 1
ATOM 1450 O O . VAL A 1 189 ? -16.629 3.159 21.453 1.00 86.50 189 VAL A O 1
ATOM 1453 N N . HIS A 1 190 ? -15.184 1.680 22.351 1.00 88.62 190 HIS A N 1
ATOM 1454 C CA . HIS A 1 190 ? -13.976 2.262 21.753 1.00 88.62 190 HIS A CA 1
ATOM 1455 C C . HIS A 1 190 ? -13.422 1.434 20.594 1.00 88.62 190 HIS A C 1
ATOM 1457 O O . HIS A 1 190 ? -12.850 1.996 19.663 1.00 88.62 190 HIS A O 1
ATOM 1463 N N . PHE A 1 191 ? -13.629 0.117 20.623 1.00 91.56 191 PHE A N 1
ATOM 1464 C CA . PHE A 1 191 ? -13.098 -0.809 19.630 1.00 91.56 191 PHE A CA 1
ATOM 1465 C C . PHE A 1 191 ? -14.219 -1.608 18.970 1.00 91.56 191 PHE A C 1
ATOM 146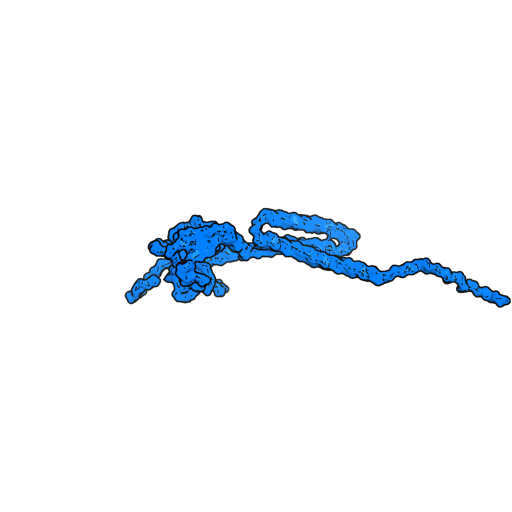7 O O . PHE A 1 191 ? -15.188 -2.015 19.615 1.00 91.56 191 PHE A O 1
ATOM 1474 N N . PHE A 1 192 ? -14.060 -1.855 17.674 1.00 92.50 192 PHE A N 1
ATOM 1475 C CA . PHE A 1 192 ? -14.989 -2.632 16.865 1.00 92.50 192 PHE A CA 1
ATOM 1476 C C . PHE A 1 192 ? -14.197 -3.665 16.067 1.00 92.50 192 PHE A C 1
ATOM 1478 O O . PHE A 1 192 ? -13.169 -3.335 15.476 1.00 92.50 192 PHE A O 1
ATOM 1485 N N . ALA A 1 193 ? -14.686 -4.899 16.020 1.00 92.50 193 ALA A N 1
ATOM 1486 C CA . ALA A 1 193 ? -14.292 -5.836 14.980 1.00 92.50 193 ALA A CA 1
ATOM 1487 C C . ALA A 1 193 ? -15.042 -5.469 13.701 1.00 92.50 193 ALA A C 1
ATOM 1489 O O . ALA A 1 193 ? -16.229 -5.146 13.751 1.00 92.50 193 ALA A O 1
ATOM 1490 N N . ALA A 1 194 ? -14.351 -5.495 12.569 1.00 92.19 194 ALA A N 1
ATOM 1491 C CA . ALA A 1 194 ? -14.890 -5.048 11.298 1.00 92.19 194 ALA A CA 1
ATOM 1492 C C . ALA A 1 194 ? -14.419 -5.972 10.177 1.00 92.19 194 ALA A C 1
ATOM 1494 O O . ALA A 1 194 ? -13.233 -6.282 10.092 1.00 92.19 194 ALA A O 1
ATOM 1495 N N . ASP A 1 195 ? -15.347 -6.408 9.331 1.00 91.88 195 ASP A N 1
ATOM 1496 C CA . ASP A 1 195 ? -15.046 -7.227 8.157 1.00 91.88 195 ASP A CA 1
ATOM 1497 C C . ASP A 1 195 ? -16.192 -7.151 7.133 1.00 91.88 195 ASP A C 1
ATOM 1499 O O . ASP A 1 195 ? -17.184 -6.457 7.352 1.00 91.88 195 ASP A O 1
ATOM 1503 N N . VAL A 1 196 ? -16.069 -7.824 5.993 1.00 91.56 196 VAL A N 1
ATOM 1504 C CA . VAL A 1 196 ? -17.062 -7.795 4.915 1.00 91.56 196 VAL A CA 1
ATOM 1505 C C . VAL A 1 196 ? -17.823 -9.112 4.777 1.00 91.56 196 VAL A C 1
ATOM 1507 O O . VAL A 1 196 ? -17.259 -10.187 4.920 1.00 91.56 196 VAL A O 1
ATOM 1510 N N . ASP A 1 197 ? -19.118 -9.018 4.474 1.00 90.62 197 ASP A N 1
ATOM 1511 C CA . ASP A 1 197 ? -20.005 -10.130 4.105 1.00 90.62 197 ASP A CA 1
ATOM 1512 C C . ASP A 1 197 ? -20.100 -11.285 5.126 1.00 90.62 197 ASP A C 1
ATOM 1514 O O . ASP A 1 197 ? -20.470 -12.403 4.772 1.00 90.62 197 ASP A O 1
ATOM 1518 N N . CYS A 1 198 ? -19.837 -11.021 6.411 1.00 88.94 198 CYS A N 1
ATOM 1519 C CA . CYS A 1 198 ? -19.954 -12.030 7.476 1.00 88.94 198 CYS A CA 1
ATOM 1520 C C . CYS A 1 198 ? -20.772 -11.593 8.707 1.00 88.94 198 CYS A C 1
ATOM 1522 O O . CYS A 1 198 ? -20.687 -12.196 9.779 1.00 88.94 198 CYS A O 1
ATOM 1524 N N . CYS A 1 199 ? -21.644 -10.598 8.526 1.00 86.56 199 CYS A N 1
ATOM 1525 C CA . CYS A 1 199 ? -22.775 -10.324 9.408 1.00 86.56 199 CYS A CA 1
ATOM 1526 C C . CYS A 1 199 ? -24.065 -10.869 8.788 1.00 86.56 199 CYS A C 1
ATOM 1528 O O . CYS A 1 199 ? -24.481 -10.442 7.711 1.00 86.56 199 CYS A O 1
ATOM 1530 N N . GLU A 1 200 ? -24.713 -11.819 9.459 1.00 75.25 200 GLU A N 1
ATOM 1531 C CA . GLU A 1 200 ? -25.980 -12.378 8.982 1.00 75.25 200 GLU A CA 1
ATOM 1532 C C . GLU A 1 200 ? -27.178 -11.596 9.558 1.00 75.25 200 GLU A C 1
ATOM 1534 O O . GLU A 1 200 ? -27.046 -10.887 10.564 1.00 75.25 200 GLU A O 1
ATOM 1539 N N . PRO A 1 201 ? -28.399 -11.775 9.013 1.00 67.25 201 PRO A N 1
ATOM 1540 C CA . PRO A 1 201 ? -29.604 -11.076 9.477 1.00 67.25 201 PRO A CA 1
ATOM 1541 C C . PRO A 1 201 ? -29.962 -11.280 10.962 1.00 67.25 201 PRO A C 1
ATOM 1543 O O . PRO A 1 201 ? -30.844 -10.602 11.482 1.00 67.25 201 PRO A O 1
ATOM 1546 N N . ARG A 1 202 ? -29.319 -12.228 11.657 1.00 65.06 202 ARG A N 1
ATOM 1547 C CA . ARG A 1 202 ? -29.635 -12.632 13.035 1.00 65.06 202 ARG A CA 1
ATOM 1548 C C . ARG A 1 202 ? -28.701 -12.047 14.094 1.00 65.06 202 ARG A C 1
ATOM 1550 O O . ARG A 1 202 ? -28.624 -12.607 15.182 1.00 65.06 202 ARG A O 1
ATOM 1557 N N . ARG A 1 203 ? -28.031 -10.923 13.812 1.00 73.00 203 ARG A N 1
ATOM 1558 C CA . ARG A 1 203 ? -27.071 -10.305 14.748 1.00 73.00 203 ARG A CA 1
ATOM 1559 C C . ARG A 1 203 ? -25.916 -11.262 15.090 1.00 73.00 203 ARG A C 1
ATOM 1561 O O . ARG A 1 203 ? -25.520 -11.402 16.240 1.00 73.00 203 ARG A O 1
ATOM 1568 N N . SER A 1 204 ? -25.422 -11.978 14.085 1.00 82.50 204 SER A N 1
ATOM 1569 C CA . SER A 1 204 ? -24.223 -12.812 14.188 1.00 82.50 204 SER A CA 1
ATOM 1570 C C . SER A 1 204 ? -23.049 -12.103 13.517 1.00 82.50 204 SER A C 1
ATOM 1572 O O . SER A 1 204 ? -23.239 -11.320 12.587 1.00 82.50 204 SER A O 1
ATOM 1574 N N . PHE A 1 205 ? -21.837 -12.372 14.000 1.00 87.44 205 PHE A N 1
ATOM 1575 C CA . PHE A 1 205 ? -20.585 -11.915 13.400 1.00 87.44 205 PHE A CA 1
ATOM 1576 C C . PHE A 1 205 ? -19.666 -13.132 13.265 1.00 87.44 205 PHE A C 1
ATOM 1578 O O . PHE A 1 205 ? -19.052 -13.569 14.237 1.00 87.44 205 PHE A O 1
ATOM 1585 N N . ALA A 1 206 ? -19.654 -13.734 12.076 1.00 87.50 206 ALA A N 1
ATOM 1586 C CA . ALA A 1 206 ? -19.026 -15.030 11.805 1.00 87.50 206 ALA A CA 1
ATOM 1587 C C . ALA A 1 206 ? -17.763 -14.891 10.936 1.00 87.50 206 ALA A C 1
ATOM 1589 O O . ALA A 1 206 ? -17.506 -15.704 10.052 1.00 87.50 206 ALA A O 1
ATOM 1590 N N . CYS A 1 207 ? -16.989 -13.830 11.163 1.00 87.31 207 CYS A N 1
ATOM 1591 C CA . CYS A 1 207 ? -15.762 -13.554 10.425 1.00 87.31 207 CYS A CA 1
ATOM 1592 C C . CYS A 1 207 ? -14.569 -14.265 11.080 1.00 87.31 207 CYS A C 1
ATOM 1594 O O . CYS A 1 207 ? -14.276 -14.039 12.256 1.00 87.31 207 CYS A O 1
ATOM 1596 N N . GLY A 1 208 ? -13.879 -15.131 10.334 1.00 83.12 208 GLY A N 1
ATOM 1597 C CA . GLY A 1 208 ? -12.718 -15.875 10.831 1.00 83.12 208 GLY A CA 1
ATOM 1598 C C . GLY A 1 208 ? -12.998 -16.619 12.144 1.00 83.12 208 GLY A C 1
ATOM 1599 O O . GLY A 1 208 ? -13.970 -17.362 12.262 1.00 83.12 208 GLY A O 1
ATOM 1600 N N . ASP A 1 209 ? -12.149 -16.389 13.146 1.00 85.19 209 ASP A N 1
ATOM 1601 C CA . ASP A 1 209 ? -12.253 -17.013 14.469 1.00 85.19 209 ASP A CA 1
ATOM 1602 C C . ASP A 1 209 ? -13.121 -16.224 15.464 1.00 85.19 209 ASP A C 1
ATOM 1604 O O . ASP A 1 209 ? -13.232 -16.629 16.618 1.00 85.19 209 ASP A O 1
ATOM 1608 N N . ALA A 1 210 ? -13.784 -15.144 15.036 1.00 84.12 210 ALA A N 1
ATOM 1609 C CA . ALA A 1 210 ? -14.537 -14.237 15.910 1.00 84.12 210 ALA A CA 1
ATOM 1610 C C . ALA A 1 210 ? -15.665 -14.907 16.721 1.00 84.12 210 ALA A C 1
ATOM 1612 O O . ALA A 1 210 ? -16.068 -14.394 17.762 1.00 84.12 210 ALA A O 1
ATOM 1613 N N . ALA A 1 211 ? -16.168 -16.061 16.272 1.00 76.06 211 ALA A N 1
ATOM 1614 C CA . ALA A 1 211 ? -17.168 -16.845 16.997 1.00 76.06 211 ALA A CA 1
ATOM 1615 C C . ALA A 1 211 ? -16.582 -17.689 18.149 1.00 76.06 211 ALA A C 1
ATOM 1617 O O . ALA A 1 211 ? -17.334 -18.230 18.962 1.00 76.06 211 ALA A O 1
ATOM 1618 N N . LYS A 1 212 ? -15.253 -17.843 18.225 1.00 83.62 212 LYS A N 1
ATOM 1619 C CA . LYS A 1 212 ? -14.583 -18.598 19.290 1.00 83.62 212 LYS A CA 1
ATOM 1620 C C . LYS A 1 212 ? -14.390 -17.690 20.513 1.00 83.62 212 LYS A C 1
ATOM 1622 O O . LYS A 1 212 ? -13.740 -16.659 20.382 1.00 83.62 212 LYS A O 1
ATOM 1627 N N . PRO A 1 213 ? -14.816 -18.097 21.723 1.00 77.88 213 PRO A N 1
ATOM 1628 C CA . PRO A 1 213 ? -14.607 -17.304 22.943 1.00 77.88 213 PRO A CA 1
ATOM 1629 C C . PRO A 1 213 ? -13.133 -17.037 23.287 1.00 77.88 213 PRO A C 1
ATOM 1631 O O . PRO A 1 213 ? -12.824 -16.141 24.061 1.00 77.88 213 PRO A O 1
ATOM 1634 N N . SER A 1 214 ? -12.211 -17.838 22.744 1.00 83.69 214 SER A N 1
ATOM 1635 C CA . SER A 1 214 ? -10.766 -17.659 22.916 1.00 83.69 214 SER A CA 1
ATOM 1636 C C . SER A 1 214 ? -10.146 -16.679 21.913 1.00 83.69 214 SER A C 1
ATOM 1638 O O . SER A 1 214 ? -8.958 -16.381 22.023 1.00 83.69 214 SER A O 1
ATOM 1640 N N . ALA A 1 215 ? -10.896 -16.224 20.905 1.00 87.06 215 ALA A N 1
ATOM 1641 C CA . ALA A 1 215 ? -10.405 -15.287 19.904 1.00 87.06 215 ALA A CA 1
ATOM 1642 C C . ALA A 1 215 ? -10.530 -13.854 20.427 1.00 87.06 215 ALA A C 1
ATOM 1644 O O . ALA A 1 215 ? -11.615 -13.287 20.503 1.00 87.06 215 ALA A O 1
ATOM 1645 N N . ARG A 1 216 ? -9.386 -13.274 20.784 1.00 90.81 216 ARG A N 1
ATOM 1646 C CA . ARG A 1 216 ? -9.279 -11.940 21.399 1.00 90.81 216 ARG A CA 1
ATOM 1647 C C . ARG A 1 216 ? -8.203 -11.068 20.755 1.00 90.81 216 ARG A C 1
ATOM 1649 O O . ARG A 1 216 ? -7.856 -10.014 21.271 1.00 90.81 216 ARG A O 1
ATOM 1656 N N . THR A 1 217 ? -7.650 -11.523 19.638 1.00 92.06 217 THR A N 1
ATOM 1657 C CA . THR A 1 217 ? -6.603 -10.818 18.906 1.00 92.06 217 THR A CA 1
ATOM 1658 C C . THR A 1 217 ? -7.156 -10.364 17.565 1.00 92.06 217 THR A C 1
ATOM 1660 O O . THR A 1 217 ? -7.819 -11.135 16.873 1.00 92.06 217 THR A O 1
ATOM 1663 N N . GLY A 1 218 ? -6.878 -9.116 17.202 1.00 90.69 218 GLY A N 1
ATOM 1664 C CA . GLY A 1 218 ? -7.303 -8.521 15.943 1.00 90.69 218 GLY A CA 1
ATOM 1665 C C . GLY A 1 218 ? -6.166 -7.770 15.265 1.00 90.69 218 GLY A C 1
ATOM 1666 O O . GLY A 1 218 ? -5.300 -7.190 15.921 1.00 90.69 218 GLY A O 1
ATOM 1667 N N . VAL A 1 219 ? -6.191 -7.781 13.936 1.00 91.38 219 VAL A N 1
ATOM 1668 C CA . VAL A 1 219 ? -5.330 -6.938 13.107 1.00 91.38 219 VAL A CA 1
ATOM 1669 C C . VAL A 1 219 ? -6.016 -5.583 12.938 1.00 91.38 219 VAL A C 1
ATOM 1671 O O . VAL A 1 219 ? -7.200 -5.523 12.605 1.00 91.38 219 VAL A O 1
ATOM 1674 N N . VAL A 1 220 ? -5.290 -4.495 13.190 1.00 91.19 220 VAL A N 1
ATOM 1675 C CA . VAL A 1 220 ? -5.844 -3.137 13.118 1.00 91.19 220 VAL A CA 1
ATOM 1676 C C . VAL A 1 220 ? -5.982 -2.714 11.664 1.00 91.19 220 VAL A C 1
ATOM 1678 O O . VAL A 1 220 ? -5.020 -2.764 10.908 1.00 91.19 220 VAL A O 1
ATOM 1681 N N . LEU A 1 221 ? -7.173 -2.282 11.264 1.00 87.94 221 LEU A N 1
ATOM 1682 C CA . LEU A 1 221 ? -7.437 -1.838 9.898 1.00 87.94 221 LEU A CA 1
ATOM 1683 C C . LEU A 1 221 ? -6.772 -0.472 9.612 1.00 87.94 221 LEU A C 1
ATOM 1685 O O . LEU A 1 221 ? -6.914 0.455 10.412 1.00 87.94 221 LEU A O 1
ATOM 1689 N N . PRO A 1 222 ? -6.083 -0.311 8.467 1.00 78.19 222 PRO A N 1
ATOM 1690 C CA . PRO A 1 222 ? -5.466 0.957 8.092 1.00 78.19 222 PRO A CA 1
ATOM 1691 C C . PRO A 1 222 ? -6.520 2.005 7.727 1.00 78.19 222 PRO A C 1
ATOM 1693 O O . PRO A 1 222 ? -7.248 1.832 6.751 1.00 78.19 222 PRO A O 1
ATOM 1696 N N . ALA A 1 223 ? -6.535 3.137 8.432 1.00 72.94 223 ALA A N 1
ATOM 1697 C CA . ALA A 1 223 ? -7.413 4.258 8.089 1.00 72.94 223 ALA A CA 1
ATOM 1698 C C . ALA A 1 223 ? -6.969 5.016 6.824 1.00 72.94 223 ALA A C 1
ATOM 1700 O O . ALA A 1 223 ? -7.795 5.426 6.011 1.00 72.94 223 ALA A O 1
ATOM 1701 N N . HIS A 1 224 ? -5.657 5.214 6.652 1.00 69.12 224 HIS A N 1
ATOM 1702 C CA . HIS A 1 224 ? -5.108 6.129 5.642 1.00 69.12 224 HIS A CA 1
ATOM 1703 C C . HIS A 1 224 ? -3.867 5.585 4.915 1.00 69.12 224 HIS A C 1
ATOM 1705 O O . HIS A 1 224 ? -3.052 6.365 4.428 1.00 69.12 224 HIS A O 1
ATOM 1711 N N . SER A 1 225 ? -3.692 4.261 4.820 1.00 68.50 225 SER A N 1
ATOM 1712 C CA . SER A 1 225 ? -2.526 3.702 4.107 1.00 68.50 225 SER A CA 1
ATOM 1713 C C . SER A 1 225 ? -2.609 3.878 2.584 1.00 68.50 225 SER A C 1
ATOM 1715 O O . SER A 1 225 ? -1.582 3.887 1.907 1.00 68.50 225 SER A O 1
ATOM 1717 N N . SER A 1 226 ? -3.818 4.060 2.042 1.00 72.19 226 SER A N 1
ATOM 1718 C CA . SER A 1 226 ? -4.077 4.346 0.629 1.00 72.19 226 SER A CA 1
ATOM 1719 C C . SER A 1 226 ? -5.435 5.010 0.415 1.00 72.19 226 SER A C 1
ATOM 1721 O O . SER A 1 226 ? -6.290 4.967 1.297 1.00 72.19 226 SER A O 1
ATOM 1723 N N . SER A 1 227 ? -5.662 5.592 -0.769 1.00 74.25 227 SER A N 1
ATOM 1724 C CA . SER A 1 227 ? -6.988 6.093 -1.167 1.00 74.25 227 SER A CA 1
ATOM 1725 C C . SER A 1 227 ? -8.046 4.986 -1.161 1.00 74.25 227 SER A C 1
ATOM 1727 O O . SER A 1 227 ? -9.158 5.204 -0.691 1.00 74.25 227 SER A O 1
ATOM 1729 N N . TYR A 1 228 ? -7.674 3.787 -1.615 1.00 72.19 228 TYR A N 1
ATOM 1730 C CA . TYR A 1 228 ? -8.538 2.608 -1.602 1.00 72.19 228 TYR A CA 1
ATOM 1731 C C . TYR A 1 228 ? -8.923 2.192 -0.174 1.00 72.19 228 TYR A C 1
ATOM 1733 O O . TYR A 1 228 ? -10.099 1.995 0.135 1.00 72.19 228 TYR A O 1
ATOM 1741 N N . ASN A 1 229 ? -7.944 2.125 0.731 1.00 77.31 229 ASN A N 1
ATOM 1742 C CA . ASN A 1 229 ? -8.204 1.795 2.129 1.00 77.31 229 ASN A CA 1
ATOM 1743 C C . ASN A 1 229 ? -8.979 2.902 2.845 1.00 77.31 229 ASN A C 1
ATOM 1745 O O . ASN A 1 229 ? -9.815 2.587 3.682 1.00 77.31 229 ASN A O 1
ATOM 1749 N N . ALA A 1 230 ? -8.775 4.170 2.480 1.00 80.25 230 ALA A N 1
ATOM 1750 C CA . ALA A 1 230 ? -9.528 5.289 3.036 1.00 80.25 230 ALA A CA 1
ATOM 1751 C C . ALA A 1 230 ? -11.026 5.211 2.695 1.00 80.25 230 ALA A C 1
ATOM 1753 O O . ALA A 1 230 ? -11.864 5.440 3.566 1.00 80.25 230 ALA A O 1
ATOM 1754 N N . GLU A 1 231 ? -11.380 4.836 1.461 1.00 82.25 231 GLU A N 1
ATOM 1755 C CA . GLU A 1 231 ? -12.781 4.626 1.073 1.00 82.25 231 GLU A CA 1
ATOM 1756 C C . GLU A 1 231 ? -13.412 3.474 1.868 1.00 82.25 231 GLU A C 1
ATOM 1758 O O . GLU A 1 231 ? -14.466 3.634 2.491 1.00 82.25 231 GLU A O 1
ATOM 1763 N N . ARG A 1 232 ? -12.723 2.326 1.931 1.00 84.31 232 ARG A N 1
ATOM 1764 C CA . ARG A 1 232 ? -13.158 1.171 2.729 1.00 84.31 232 ARG A CA 1
ATOM 1765 C C . ARG A 1 232 ? -13.309 1.521 4.212 1.00 84.31 232 ARG A C 1
ATOM 1767 O O . ARG A 1 232 ? -14.307 1.157 4.836 1.00 84.31 232 ARG A O 1
ATOM 1774 N N . TRP A 1 233 ? -12.344 2.244 4.769 1.00 86.75 233 TRP A N 1
ATOM 1775 C CA . TRP A 1 233 ? -12.352 2.708 6.152 1.00 86.75 233 TRP A CA 1
ATOM 1776 C C . TRP A 1 233 ? -13.557 3.598 6.443 1.00 86.75 233 TRP A C 1
ATOM 1778 O O . TRP A 1 233 ? -14.206 3.426 7.473 1.00 86.75 233 TRP A O 1
ATOM 1788 N N . GLN A 1 234 ? -13.927 4.485 5.516 1.00 88.50 234 GLN A N 1
ATOM 1789 C CA . GLN A 1 234 ? -15.081 5.362 5.689 1.00 88.50 234 GLN A CA 1
ATOM 1790 C C . GLN A 1 234 ? -16.389 4.576 5.854 1.00 88.50 234 GLN A C 1
ATOM 1792 O O . GLN A 1 234 ? -17.238 4.953 6.665 1.00 88.50 234 GLN A O 1
ATOM 1797 N N . HIS A 1 235 ? -16.562 3.468 5.128 1.00 88.81 235 HIS A N 1
ATOM 1798 C CA . HIS A 1 235 ? -17.743 2.617 5.282 1.00 88.81 235 HIS A CA 1
ATOM 1799 C C . HIS A 1 235 ? -17.809 1.960 6.662 1.00 88.81 235 HIS A C 1
ATOM 1801 O O . HIS A 1 235 ? -18.871 1.972 7.290 1.00 88.81 235 HIS A O 1
ATOM 1807 N N . PHE A 1 236 ? -16.680 1.452 7.161 1.00 89.94 236 PHE A N 1
ATOM 1808 C CA . PHE A 1 236 ? -16.600 0.901 8.514 1.00 89.94 236 PHE A CA 1
ATOM 1809 C C . PHE A 1 236 ? -16.811 1.966 9.588 1.00 89.94 236 PHE A C 1
ATOM 1811 O O . PHE A 1 236 ? -17.562 1.732 10.532 1.00 89.94 236 PHE A O 1
ATOM 1818 N N . TYR A 1 237 ? -16.219 3.149 9.424 1.00 88.06 237 TYR A N 1
ATOM 1819 C CA . TYR A 1 237 ? -16.369 4.265 10.353 1.00 88.06 237 TYR A CA 1
ATOM 1820 C C . TYR A 1 237 ? -17.828 4.722 10.460 1.00 88.06 237 TYR A C 1
ATOM 1822 O O . TYR A 1 237 ? -18.362 4.860 11.558 1.00 88.06 237 TYR A O 1
ATOM 1830 N N . ASN A 1 238 ? -18.508 4.887 9.322 1.00 87.19 238 ASN A N 1
ATOM 1831 C CA . ASN A 1 238 ? -19.919 5.267 9.294 1.00 87.19 238 ASN A CA 1
ATOM 1832 C C . ASN A 1 238 ? -20.806 4.204 9.956 1.00 87.19 238 ASN A C 1
ATOM 1834 O O . ASN A 1 238 ? -21.733 4.547 10.690 1.00 87.19 238 ASN A O 1
ATOM 1838 N N . ALA A 1 239 ? -20.521 2.918 9.724 1.00 86.19 239 ALA A N 1
ATOM 1839 C CA . ALA A 1 239 ? -21.222 1.840 10.410 1.00 86.19 239 ALA A CA 1
ATOM 1840 C C . ALA A 1 239 ? -20.960 1.895 11.926 1.00 86.19 239 ALA A C 1
ATOM 1842 O O . ALA A 1 239 ? -21.901 1.799 12.711 1.00 86.19 239 ALA A O 1
ATOM 1843 N N . ALA A 1 240 ? -19.711 2.115 12.351 1.00 86.50 240 ALA A N 1
ATOM 1844 C CA . ALA A 1 240 ? -19.325 2.170 13.765 1.00 86.50 240 ALA A CA 1
ATOM 1845 C C . ALA A 1 240 ? -19.995 3.328 14.498 1.00 86.50 240 ALA A C 1
ATOM 1847 O O . ALA A 1 240 ? -20.532 3.129 15.588 1.00 86.50 240 ALA A O 1
ATOM 1848 N N . ALA A 1 241 ? -20.052 4.502 13.867 1.00 83.88 241 ALA A N 1
ATOM 1849 C CA . ALA A 1 241 ? -20.791 5.649 14.377 1.00 83.88 241 ALA A CA 1
ATOM 1850 C C . ALA A 1 241 ? -22.275 5.307 14.585 1.00 83.88 241 ALA A C 1
ATOM 1852 O O . ALA A 1 241 ? -22.810 5.526 15.670 1.00 83.88 241 ALA A O 1
ATOM 1853 N N . GLN A 1 242 ? -22.919 4.670 13.600 1.00 82.00 242 GLN A N 1
ATOM 1854 C CA . GLN A 1 242 ? -24.315 4.242 13.722 1.00 82.00 242 GLN A CA 1
ATOM 1855 C C . GLN A 1 242 ? -24.510 3.229 14.856 1.00 82.00 242 GLN A C 1
ATOM 1857 O O . GLN A 1 242 ? -25.421 3.396 15.659 1.00 82.00 242 GLN A O 1
ATOM 1862 N N . ALA A 1 243 ? -23.656 2.206 14.965 1.00 79.44 243 ALA A N 1
ATOM 1863 C CA . ALA A 1 243 ? -23.755 1.196 16.021 1.00 79.44 243 ALA A CA 1
ATOM 1864 C C . ALA A 1 243 ? -23.486 1.763 17.427 1.00 79.44 243 ALA A C 1
ATOM 1866 O O . ALA A 1 243 ? 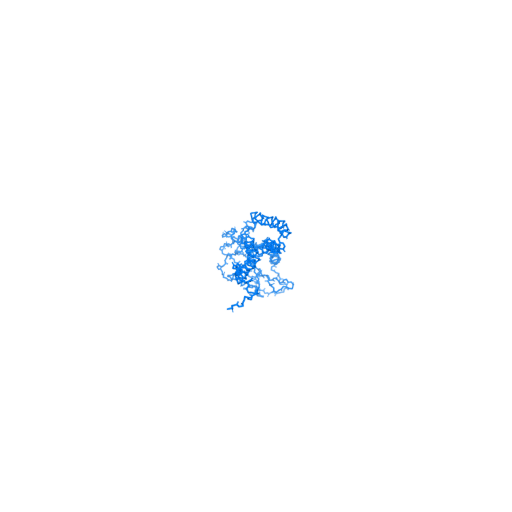-24.095 1.303 18.394 1.00 79.44 243 ALA A O 1
ATOM 1867 N N . ALA A 1 244 ? -22.619 2.773 17.547 1.00 76.69 244 ALA A N 1
ATOM 1868 C CA . ALA A 1 244 ? -22.381 3.494 18.797 1.00 76.69 244 ALA A CA 1
ATOM 1869 C C . ALA A 1 244 ? -23.580 4.369 19.205 1.00 76.69 244 ALA A C 1
ATOM 1871 O O . ALA A 1 244 ? -23.872 4.509 20.393 1.00 76.69 244 ALA A O 1
ATOM 1872 N N . GLU A 1 245 ? -24.282 4.935 18.222 1.00 68.56 245 GLU A N 1
ATOM 1873 C CA . GLU A 1 245 ? -25.449 5.798 18.404 1.00 68.56 245 GLU A CA 1
ATOM 1874 C C . GLU A 1 245 ? -26.775 5.055 18.563 1.00 68.56 245 GLU A C 1
ATOM 1876 O O . GLU A 1 245 ? -27.781 5.722 18.781 1.00 68.56 245 GLU A O 1
ATOM 1881 N N . VAL A 1 246 ? -26.837 3.720 18.467 1.00 56.22 246 VAL A N 1
ATOM 1882 C CA . VAL A 1 246 ? -28.066 2.971 18.782 1.00 56.22 246 VAL A CA 1
ATOM 1883 C C . VAL A 1 246 ? -28.115 2.690 20.293 1.00 56.22 246 VAL A C 1
ATOM 1885 O O . VAL A 1 246 ? -27.661 1.627 20.728 1.00 56.22 246 VAL A O 1
ATOM 1888 N N . PRO A 1 247 ? -28.709 3.558 21.147 1.00 49.38 247 PRO A N 1
ATOM 1889 C CA . PRO A 1 247 ? -29.233 3.069 22.408 1.00 49.38 247 PRO A CA 1
ATOM 1890 C C . PRO A 1 247 ? -30.307 2.049 22.041 1.00 49.38 247 PRO A C 1
ATOM 1892 O O . PRO A 1 247 ? -31.097 2.307 21.130 1.00 49.38 247 PRO A O 1
ATOM 1895 N N . CYS A 1 248 ? -30.324 0.892 22.710 1.00 42.44 248 CYS A N 1
ATOM 1896 C CA . CYS A 1 248 ? -31.360 -0.124 22.536 1.00 42.44 248 CYS A CA 1
ATOM 1897 C C . CYS A 1 248 ? -32.725 0.569 22.439 1.00 42.44 248 CYS A C 1
ATOM 1899 O O . CYS A 1 248 ? -33.223 1.096 23.438 1.00 42.44 248 CYS A O 1
ATOM 1901 N N . ARG A 1 249 ? -33.287 0.668 21.226 1.00 36.91 249 ARG A N 1
ATOM 1902 C CA . ARG A 1 249 ? -34.543 1.384 21.034 1.00 36.91 249 ARG A CA 1
ATOM 1903 C C . ARG A 1 249 ? -35.614 0.589 21.760 1.00 36.91 249 ARG A C 1
ATOM 1905 O O . ARG A 1 249 ? -35.880 -0.561 21.426 1.00 36.91 249 ARG A O 1
ATOM 1912 N N . TYR A 1 250 ? -36.190 1.237 22.763 1.00 32.72 250 TYR A N 1
ATOM 1913 C CA . TYR A 1 250 ? -37.415 0.851 23.438 1.00 32.72 250 TYR A CA 1
ATOM 1914 C C . TYR A 1 250 ? -38.459 0.486 22.372 1.00 32.72 250 TYR A C 1
ATOM 1916 O O . TYR A 1 250 ? -38.862 1.338 21.577 1.00 32.72 250 TYR A O 1
ATOM 1924 N N . GLY A 1 251 ? -38.870 -0.780 22.313 1.00 32.91 251 GLY A N 1
ATOM 1925 C CA . GLY A 1 251 ? -40.074 -1.150 21.584 1.00 32.91 251 GLY A CA 1
ATOM 1926 C C . GLY A 1 251 ? -41.259 -0.535 22.319 1.00 32.91 251 GLY A C 1
ATOM 1927 O O . GLY A 1 251 ? -41.610 -0.984 23.407 1.00 32.91 251 GLY A O 1
ATOM 1928 N N . HIS A 1 252 ? -41.855 0.524 21.772 1.00 35.03 252 HIS A N 1
ATOM 1929 C CA . HIS A 1 252 ? -43.139 1.031 22.251 1.00 35.03 252 HIS A CA 1
ATOM 1930 C C . HIS A 1 252 ? -44.228 0.018 21.864 1.00 35.03 252 HIS A C 1
ATOM 1932 O O . HIS A 1 252 ? -44.832 0.107 20.801 1.00 35.03 252 HIS A O 1
ATOM 1938 N N . GLY A 1 253 ? -44.433 -0.985 22.716 1.00 37.72 253 GLY A N 1
ATOM 1939 C CA . GLY A 1 253 ? -45.450 -2.016 22.535 1.00 37.72 253 GLY A CA 1
ATOM 1940 C C . GLY A 1 253 ? -45.333 -3.094 23.606 1.00 37.72 253 GLY A C 1
ATOM 1941 O O . GLY A 1 253 ? -44.433 -3.917 23.544 1.00 37.72 253 GLY A O 1
ATOM 1942 N N . GLY A 1 254 ? -46.227 -3.013 24.595 1.00 36.38 254 GLY A N 1
ATOM 1943 C CA . GLY A 1 254 ? -46.502 -3.942 25.698 1.00 36.38 254 GLY A CA 1
ATOM 1944 C C . GLY A 1 254 ? -45.704 -5.247 25.820 1.00 36.38 254 GLY A C 1
ATOM 1945 O O . GLY A 1 254 ? -45.826 -6.138 24.993 1.00 36.38 254 GLY A O 1
ATOM 1946 N N . ALA A 1 255 ? -45.042 -5.383 26.974 1.00 37.75 255 ALA A N 1
ATOM 1947 C CA . ALA A 1 255 ? -44.789 -6.639 27.683 1.00 37.75 255 ALA A CA 1
ATOM 1948 C C . ALA A 1 255 ? -44.144 -7.788 26.884 1.00 37.75 255 ALA A C 1
ATOM 1950 O O . ALA A 1 255 ? -44.728 -8.855 26.732 1.00 37.75 255 ALA A O 1
ATOM 1951 N N . GLU A 1 256 ? -42.871 -7.638 26.523 1.00 32.75 256 GLU A N 1
ATOM 1952 C CA . GLU A 1 256 ? -41.986 -8.795 26.393 1.00 32.75 256 GLU A CA 1
ATOM 1953 C C . GLU A 1 256 ? -40.596 -8.448 26.936 1.00 32.75 256 GLU A C 1
ATOM 1955 O O . GLU A 1 256 ? -40.113 -7.325 26.793 1.00 32.75 256 GLU A O 1
ATOM 1960 N N . ALA A 1 257 ? -40.017 -9.392 27.677 1.00 34.84 257 ALA A N 1
ATOM 1961 C CA . ALA A 1 257 ? -38.845 -9.218 28.524 1.00 34.84 257 ALA A CA 1
ATOM 1962 C C . ALA A 1 257 ? -37.659 -8.544 27.813 1.00 34.84 257 ALA A C 1
ATOM 1964 O O . ALA A 1 257 ? -37.453 -8.746 26.618 1.00 34.84 257 ALA A O 1
ATOM 1965 N N . LEU A 1 258 ? -36.848 -7.815 28.596 1.00 30.53 258 LEU A N 1
ATOM 1966 C CA . LEU A 1 258 ? -35.510 -7.326 28.244 1.00 30.53 258 LEU A CA 1
ATOM 1967 C C . LEU A 1 258 ? -34.698 -8.428 27.551 1.00 30.53 258 LEU A C 1
ATOM 1969 O O . LEU A 1 258 ? -33.990 -9.207 28.187 1.00 30.53 258 LEU A O 1
ATOM 1973 N N . ARG A 1 259 ? -34.789 -8.482 26.228 1.00 31.22 259 ARG A N 1
ATOM 1974 C CA . ARG A 1 259 ? -33.826 -9.178 25.394 1.00 31.22 259 ARG A CA 1
ATOM 1975 C C . ARG A 1 259 ? -32.890 -8.108 24.879 1.00 31.22 259 ARG A C 1
ATOM 1977 O O . ARG A 1 259 ? -33.165 -7.443 23.884 1.00 31.22 259 ARG A O 1
ATOM 1984 N N . CYS A 1 260 ? -31.819 -7.917 25.643 1.00 40.78 260 CYS A N 1
ATOM 1985 C CA . CYS A 1 260 ? -30.554 -7.543 25.041 1.00 40.78 260 CYS A CA 1
ATOM 1986 C C . CYS A 1 260 ? -30.259 -8.556 23.929 1.00 40.78 260 CYS A C 1
ATOM 1988 O O . CYS A 1 260 ? -30.415 -9.782 24.183 1.00 40.78 260 CYS A O 1
#

Foldseek 3Di:
DDDDDPPPPDPPDPVPPPCPPVVVVVVVVVVVVVVLVCLLPVVLVVLLQVLLCLLQADDDDPVSVVVLVVQLVVLVVLCVVLVVVCVVPVDCSSVSSSVSNNVSSVNNNVNSNVNCLPPVLLVVLLVQADEEAQAAQPDACVVRPRHQKYQHRPQWAWPLVLKDWDDDVPDPKIKIKTFTHHPDPDLAGRDIDIDIDQQDPPSDRRPDCRPPSPPRMDGDQDCVSHPVSVVVNVRNVVRVVVSSPDDPDPDPDDDDDDDD

Radius of gyration: 36.56 Å; chains: 1; bounding box: 101×39×124 Å

Secondary structure (DSSP, 8-state):
-----TTS------TT-----HHHHHHHHHHHHHHHHHHHHHHHHHHHHHHHHHHHSS---HHHHHHHHHHHHHHHHHHHHHHHHHHHH--SHHHHHHHHHHHHHHHHHHHHHHHIIIIIHHHHHHHHSEEEEEE-TTS-GGGGTTEEEEEEPTT-EE-GGG-EEE--TT-S--EEEEEEE-SS------EEEEEES-EETTTEE-STTTTSTT--EEEPPPSSSSHHHHHHHHHHHHHHHHHHS-------SS------

Organism: NCBI:txid2562237

Sequence (260 aa):
MARNDPFLTDVEARADYKSTSPFSGWTRREHLVTREVALLVFVPWICYVLLLLVFALPPPGVFASVFALICWAGTLLAAGTSHDLQKRHGSPFYKLLTLTVLLSCTAGPLAGHHIFVTEMSSYWMHQSGVTYKGVAPSSSPDAYQDAGIIDFSDGSNLDLRRVLGSRPVGSTTTYCIAPIMDSSASKRVHFFAADVDCCEPRRSFACGDAAKPSARTGVVLPAHSSSYNAERWQHFYNAAAQAAEVPCRYGHGGAEALRC